Protein AF-A0A2G9LR23-F1 (afdb_monomer_lite)

pLDDT: mean 93.83, std 10.66, range [50.22, 98.88]

Secondary structure (DSSP, 8-state):
----S---S--TTEEEETTEEEEPPPPSSEE-TTS-EES-EEEEEEE---TTS--HHHHHHHHHHTT--EEEEEEEETTSHHHHHHHHHHT--EESEEEE-GGGGGSHHHHHHHHHHEEE-TTS-EEE---PSSEEETTT-PEE--EEEEEEE-TT-TTSPPTTHHHHHHHHTT--EEEEEEEETTSHHHHHHHHHTT--EESEEEE-GGGGG-HHHHHHHHHHEEE-TTS-EEE--GGGSTT-EEEETTT--EEEPP--

Sequence (260 aa):
IVLEGDLPSAVIGYHASGKAFVWDTPQPVYLLSNGSAVGRVKAILLTTVCDNCSDPMQTVLELQSMGITVASTDDIAADSAEGQALLSRYNVSSLPIIILSPDAWEYDFIAQNWQFAGTKESDGWLVQRRLLPPYVDVTTGATIGLVSATYINDTACADCYDVLVHRDILQRFGVFLVNETVLDATDSSAIALMLKYNVTAIPTVVVSAEAQKYEGLMGVWDQVGSVEADGSLVFRDPTAIQGAVYRNVINGVVISGVTS

Structure (mmCIF, N/CA/C/O backbone):
data_AF-A0A2G9LR23-F1
#
_entry.id   AF-A0A2G9LR23-F1
#
loop_
_atom_site.group_PDB
_atom_site.id
_atom_site.type_symbol
_atom_site.label_atom_id
_atom_site.label_alt_id
_atom_site.label_comp_id
_atom_site.label_asym_id
_atom_site.label_entity_id
_atom_site.label_seq_id
_atom_site.pdbx_PDB_ins_code
_atom_site.Cartn_x
_atom_site.Cartn_y
_atom_site.Cartn_z
_atom_site.occupancy
_atom_site.B_iso_or_equiv
_atom_site.auth_seq_id
_atom_site.auth_comp_id
_atom_site.auth_asym_id
_atom_site.auth_atom_id
_atom_site.pdbx_PDB_model_num
ATOM 1 N N . ILE A 1 1 ? -23.058 -24.517 31.659 1.00 55.84 1 ILE A N 1
ATOM 2 C CA . ILE A 1 1 ? -24.305 -25.212 32.068 1.00 55.84 1 ILE A CA 1
ATOM 3 C C . ILE A 1 1 ? -24.070 -26.690 31.814 1.00 55.84 1 ILE A C 1
ATOM 5 O O . ILE A 1 1 ? -23.702 -27.009 30.694 1.00 55.84 1 ILE A O 1
ATOM 9 N N . VAL A 1 2 ? -24.188 -27.552 32.825 1.00 50.22 2 VAL A N 1
ATOM 10 C CA . VAL A 1 2 ? -24.095 -29.009 32.632 1.00 50.22 2 VAL A CA 1
ATOM 11 C C . VAL A 1 2 ? -25.518 -29.518 32.451 1.00 50.22 2 VAL A C 1
ATOM 13 O O . VAL A 1 2 ? -26.341 -29.349 33.347 1.00 50.22 2 VAL A O 1
ATOM 16 N N . LEU A 1 3 ? -25.821 -30.058 31.275 1.00 54.25 3 LEU A N 1
ATOM 17 C CA . LEU A 1 3 ? -27.087 -30.737 31.012 1.00 54.25 3 LEU A CA 1
ATOM 18 C C . LEU A 1 3 ? -26.860 -32.242 31.194 1.00 54.25 3 LEU A C 1
ATOM 20 O O . LEU A 1 3 ? -25.942 -32.797 30.592 1.00 54.25 3 LEU A O 1
ATOM 24 N N . GLU A 1 4 ? -27.675 -32.884 32.031 1.00 52.16 4 GLU A N 1
ATOM 25 C CA . GLU A 1 4 ? -27.695 -34.342 32.194 1.00 52.16 4 GLU A CA 1
ATOM 26 C C . GLU A 1 4 ? -28.842 -34.929 31.353 1.00 52.16 4 GLU A C 1
ATOM 28 O O . GLU A 1 4 ? -30.001 -34.563 31.549 1.00 52.16 4 GLU A O 1
ATOM 33 N N . GLY A 1 5 ? -28.529 -35.819 30.402 1.00 65.88 5 GLY A N 1
ATOM 34 C CA . GLY A 1 5 ? -29.512 -36.520 29.563 1.00 65.88 5 GLY A CA 1
ATOM 35 C C . GLY A 1 5 ? -28.998 -36.875 28.160 1.00 65.88 5 GLY A C 1
ATOM 36 O O . GLY A 1 5 ? -28.032 -36.283 27.680 1.00 65.88 5 GLY A O 1
ATOM 37 N N . ASP A 1 6 ? -29.654 -37.837 27.502 1.00 56.53 6 ASP A N 1
ATOM 38 C CA . ASP A 1 6 ? -29.382 -38.209 26.107 1.00 56.53 6 ASP A CA 1
ATOM 39 C C . ASP A 1 6 ? -29.905 -37.112 25.165 1.00 56.53 6 ASP A C 1
ATOM 41 O O . ASP A 1 6 ? -31.103 -37.023 24.885 1.00 56.53 6 ASP A O 1
ATOM 45 N N . LEU A 1 7 ? -29.007 -36.244 24.693 1.00 55.62 7 LEU A N 1
ATOM 46 C CA . LEU A 1 7 ? -29.307 -35.233 23.680 1.00 55.62 7 LEU A CA 1
ATOM 47 C C . LEU A 1 7 ? -28.977 -35.759 22.271 1.00 55.62 7 LEU A C 1
ATOM 49 O O . LEU A 1 7 ? -28.043 -36.550 22.112 1.00 55.62 7 LEU A O 1
ATOM 53 N N . PRO A 1 8 ? -29.718 -35.328 21.229 1.00 57.19 8 PRO A N 1
ATOM 54 C CA . PRO A 1 8 ? -29.406 -35.672 19.845 1.00 57.19 8 PRO A CA 1
ATOM 55 C C . PRO A 1 8 ? -27.972 -35.255 19.491 1.00 57.19 8 PRO A C 1
ATOM 57 O O . PRO A 1 8 ? -27.478 -34.228 19.952 1.00 57.19 8 PRO A O 1
ATOM 60 N N . SER A 1 9 ? -27.313 -36.057 18.654 1.00 52.47 9 SER A N 1
ATOM 61 C CA . SER A 1 9 ? -25.859 -36.097 18.426 1.00 52.47 9 SER A CA 1
ATOM 62 C C . SER A 1 9 ? -25.209 -34.856 17.784 1.00 52.47 9 SER A C 1
ATOM 64 O O . SER A 1 9 ? -24.086 -34.953 17.300 1.00 52.47 9 SER A O 1
ATOM 66 N N . ALA A 1 10 ? -25.871 -33.700 17.766 1.00 51.47 10 ALA A N 1
ATOM 67 C CA . ALA A 1 10 ? -25.285 -32.431 17.344 1.00 51.47 10 ALA A CA 1
ATOM 68 C C . ALA A 1 10 ? -26.132 -31.256 17.857 1.00 51.47 10 ALA A C 1
ATOM 70 O O . ALA A 1 10 ? -27.058 -30.804 17.182 1.00 51.47 10 ALA A O 1
ATOM 71 N N . VAL A 1 11 ? -25.813 -30.740 19.045 1.00 57.06 11 VAL A N 1
ATOM 72 C CA . VAL A 1 11 ? -26.225 -29.383 19.426 1.00 57.06 11 VAL A CA 1
ATOM 73 C C . VAL A 1 11 ? -25.052 -28.474 19.083 1.00 57.06 11 VAL A C 1
ATOM 75 O O . VAL A 1 11 ? -23.969 -28.633 19.639 1.00 57.06 11 VAL A O 1
ATOM 78 N N . ILE A 1 12 ? -25.244 -27.566 18.123 1.00 58.62 12 ILE A N 1
ATOM 79 C CA . ILE A 1 12 ? -24.205 -26.616 17.707 1.00 58.62 12 ILE A CA 1
ATOM 80 C C . ILE A 1 12 ? -23.751 -25.819 18.935 1.00 58.62 12 ILE A C 1
ATOM 82 O O . ILE A 1 12 ? -24.579 -25.264 19.658 1.00 58.62 12 ILE A O 1
ATOM 86 N N . GLY A 1 13 ? -22.439 -25.792 19.162 1.00 68.50 13 GLY A N 1
ATOM 87 C CA . GLY A 1 13 ? -21.824 -25.137 20.310 1.00 68.50 13 GLY A CA 1
ATOM 88 C C . GLY A 1 13 ? -21.743 -26.003 21.564 1.00 68.50 13 GLY A C 1
ATOM 89 O O . GLY A 1 13 ? -21.480 -25.461 22.622 1.00 68.50 13 GLY A O 1
ATOM 90 N N . TYR A 1 14 ? -21.983 -27.311 21.508 1.00 71.50 14 TYR A N 1
ATOM 91 C CA . TYR A 1 14 ? -21.674 -28.200 22.627 1.00 71.50 14 TYR A CA 1
ATOM 92 C C . TYR A 1 14 ? -20.817 -29.368 22.153 1.00 71.50 14 TYR A C 1
ATOM 94 O O . TYR A 1 14 ? -21.147 -30.025 21.163 1.00 71.50 14 TYR A O 1
ATOM 102 N N . HIS A 1 15 ? -19.790 -29.706 22.929 1.00 79.31 15 HIS A N 1
ATOM 103 C CA . HIS A 1 15 ? -19.059 -30.959 22.774 1.00 79.31 15 HIS A CA 1
ATOM 104 C C . HIS A 1 15 ? -19.289 -31.875 23.978 1.00 79.31 15 HIS A C 1
ATOM 106 O O . HIS A 1 15 ? -19.477 -31.438 25.117 1.00 79.31 15 HIS A O 1
ATOM 112 N N . ALA A 1 16 ? -19.281 -33.184 23.730 1.00 80.69 16 ALA A N 1
ATOM 113 C CA . ALA A 1 16 ? -19.333 -34.174 24.796 1.00 80.69 16 ALA A CA 1
ATOM 114 C C . ALA A 1 16 ? -17.954 -34.299 25.466 1.00 80.69 16 ALA A C 1
ATOM 116 O O . ALA A 1 16 ? -16.943 -34.493 24.792 1.00 80.69 16 ALA A O 1
ATOM 117 N N . SER A 1 17 ? -17.919 -34.241 26.797 1.00 81.19 17 SER A N 1
ATOM 118 C CA . SER A 1 17 ? -16.740 -34.517 27.620 1.00 81.19 17 SER A CA 1
ATOM 119 C C . SER A 1 17 ? -17.122 -35.500 28.730 1.00 81.19 17 SER A C 1
ATOM 121 O O . SER A 1 17 ? -17.726 -35.152 29.748 1.00 81.19 17 SER A O 1
ATOM 123 N N . GLY A 1 18 ? -16.838 -36.785 28.500 1.00 85.56 18 GLY A N 1
ATOM 124 C CA . GLY A 1 18 ? -17.292 -37.871 29.369 1.00 85.56 18 GLY A CA 1
ATOM 125 C C . GLY A 1 18 ? -18.817 -38.031 29.343 1.00 85.56 18 GLY A C 1
ATOM 126 O O . GLY A 1 18 ? -19.391 -38.303 28.295 1.00 85.56 18 GLY A O 1
ATOM 127 N N . LYS A 1 19 ? -19.464 -37.889 30.509 1.00 84.00 19 LYS A N 1
ATOM 128 C CA . LYS A 1 19 ? -20.935 -37.916 30.659 1.00 84.00 19 LYS A CA 1
ATOM 129 C C . LYS A 1 19 ? -21.570 -36.520 30.683 1.00 84.00 19 LYS A C 1
ATOM 131 O O . LYS A 1 19 ? -22.761 -36.406 30.950 1.00 84.00 19 LYS A O 1
ATOM 136 N N . ALA A 1 20 ? -20.780 -35.470 30.472 1.00 77.38 20 ALA A N 1
ATOM 137 C CA . ALA A 1 20 ? -21.247 -34.093 30.479 1.00 77.38 20 ALA A CA 1
ATOM 138 C C . ALA A 1 20 ? -21.199 -33.505 29.067 1.00 77.38 20 ALA A C 1
ATOM 140 O O . ALA A 1 20 ? -20.268 -33.772 28.306 1.00 77.38 20 ALA A O 1
ATOM 141 N N . PHE A 1 21 ? -22.173 -32.656 28.746 1.00 69.81 21 PHE A N 1
ATOM 142 C CA . PHE A 1 21 ? -22.069 -31.737 27.618 1.00 69.81 21 PHE A CA 1
ATOM 143 C C . PHE A 1 21 ? -21.444 -30.438 28.108 1.00 69.81 21 PHE A C 1
ATOM 145 O O . PHE A 1 21 ? -21.959 -29.788 29.023 1.00 69.81 21 PHE A O 1
ATOM 152 N N . VAL A 1 22 ? -20.313 -30.083 27.513 1.00 77.38 22 VAL A N 1
ATOM 153 C CA . VAL A 1 22 ? -19.630 -28.820 27.762 1.00 77.38 22 VAL A CA 1
ATOM 154 C C . VAL A 1 22 ? -20.098 -27.851 26.692 1.00 77.38 22 VAL A C 1
ATOM 156 O O . VAL A 1 22 ? -20.071 -28.166 25.506 1.00 77.38 22 VAL A O 1
ATOM 159 N N . TRP A 1 23 ? -20.577 -26.691 27.134 1.00 72.25 23 TRP A N 1
ATOM 160 C CA . TRP A 1 23 ? -20.874 -25.591 26.229 1.00 72.25 23 TRP A CA 1
ATOM 161 C C . TRP A 1 23 ? -19.543 -25.092 25.664 1.00 72.25 23 TRP A C 1
ATOM 163 O O . TRP A 1 23 ? -18.692 -24.643 26.435 1.00 72.25 23 TRP A O 1
ATOM 173 N N . ASP A 1 24 ? -19.356 -25.219 24.353 1.00 75.00 24 ASP A N 1
ATOM 174 C CA . ASP A 1 24 ? -18.319 -24.485 23.638 1.00 75.00 24 ASP A CA 1
ATOM 175 C C . ASP A 1 24 ? -18.544 -22.995 23.875 1.00 75.00 24 ASP A C 1
ATOM 177 O O . ASP A 1 24 ? -19.680 -22.550 24.070 1.00 75.00 24 ASP A O 1
ATOM 181 N N . THR A 1 25 ? -17.461 -22.221 23.899 1.00 75.56 25 THR A N 1
ATOM 182 C CA . THR A 1 25 ? -17.532 -20.774 24.097 1.00 75.56 25 THR A CA 1
ATOM 183 C C . THR A 1 25 ? -18.604 -20.193 23.164 1.00 75.56 25 THR A C 1
ATOM 185 O O . THR A 1 25 ? -18.525 -20.419 21.950 1.00 75.56 25 THR A O 1
ATOM 188 N N . PRO A 1 26 ? -19.646 -19.522 23.699 1.00 79.88 26 PRO A N 1
ATOM 189 C CA . PRO A 1 26 ? -20.725 -19.011 22.870 1.00 79.88 26 PRO A CA 1
ATOM 190 C C . PRO A 1 26 ? -20.154 -18.094 21.797 1.00 79.88 26 PRO A C 1
ATOM 192 O O . PRO A 1 26 ? -19.392 -17.180 22.102 1.00 79.88 26 PRO A O 1
ATOM 195 N N . GLN A 1 27 ? -20.536 -18.335 20.543 1.00 85.31 27 GLN A N 1
ATOM 196 C CA . GLN A 1 27 ? -20.166 -17.440 19.456 1.00 85.31 27 GLN A CA 1
ATOM 197 C C . GLN A 1 27 ? -20.839 -16.079 19.700 1.00 85.31 27 GLN A C 1
ATOM 199 O O . GLN A 1 27 ? -22.045 -16.049 19.976 1.00 85.31 27 GLN A O 1
ATOM 204 N N . PRO A 1 28 ? -20.102 -14.958 19.642 1.00 91.81 28 PRO A N 1
ATOM 205 C CA . PRO A 1 28 ? -20.717 -13.648 19.773 1.00 91.81 28 PRO A CA 1
ATOM 206 C C . PRO A 1 28 ? -21.718 -13.401 18.629 1.00 91.81 28 PRO A C 1
ATOM 208 O O . PRO A 1 28 ? -21.520 -13.851 17.505 1.00 91.81 28 PRO A O 1
ATOM 211 N N . VAL A 1 29 ? -22.840 -12.715 18.850 1.00 93.44 29 VAL A N 1
ATOM 212 C CA . VAL A 1 29 ? -23.253 -11.962 20.049 1.00 93.44 29 VAL A CA 1
ATOM 213 C C . VAL A 1 29 ? -24.002 -12.829 21.071 1.00 93.44 29 VAL A C 1
ATOM 215 O O . VAL A 1 29 ? -24.935 -13.544 20.711 1.00 93.44 29 VAL A O 1
ATOM 218 N N . TYR A 1 30 ? -23.700 -12.676 22.367 1.00 91.88 30 TYR A N 1
ATOM 219 C CA . TYR A 1 30 ? -24.439 -13.330 23.463 1.00 91.88 30 TYR A CA 1
ATOM 220 C C . TYR A 1 30 ? -24.720 -12.388 24.645 1.00 91.88 30 TYR A C 1
ATOM 222 O O . TYR A 1 30 ? -24.165 -11.295 24.733 1.00 91.88 30 TYR A O 1
ATOM 230 N N . LEU A 1 31 ? -25.623 -12.793 25.548 1.00 91.50 31 LEU A N 1
ATOM 231 C CA . LEU A 1 31 ? -25.992 -12.035 26.750 1.00 91.50 31 LEU A CA 1
ATOM 232 C C . LEU A 1 31 ? -25.360 -12.647 28.005 1.00 91.50 31 LEU A C 1
ATOM 234 O O . LEU A 1 31 ? -25.403 -13.861 28.205 1.00 91.50 31 LEU A O 1
ATOM 238 N N . LEU A 1 32 ? -24.837 -11.795 28.882 1.00 88.00 32 LEU A N 1
ATOM 239 C CA . LEU A 1 32 ? -24.430 -12.160 30.238 1.00 88.00 32 LEU A CA 1
ATOM 240 C C . LEU A 1 32 ? -25.640 -12.178 31.186 1.00 88.00 32 LEU A C 1
ATOM 242 O O . LEU A 1 32 ? -26.703 -11.630 30.894 1.00 88.00 32 LEU A O 1
ATOM 246 N N . SER A 1 33 ? -25.476 -12.773 32.370 1.00 89.31 33 SER A N 1
ATOM 247 C CA . SER A 1 33 ? -26.550 -12.902 33.372 1.00 89.31 33 SER A CA 1
ATOM 248 C C . SER A 1 33 ? -27.070 -11.565 33.913 1.00 89.31 33 SER A C 1
ATOM 250 O O . SER A 1 33 ? -28.179 -11.501 34.433 1.00 89.31 33 SER A O 1
ATOM 252 N N . ASN A 1 34 ? -26.277 -10.500 33.805 1.00 92.56 34 ASN A N 1
ATOM 253 C CA . ASN A 1 34 ? -26.668 -9.129 34.148 1.00 92.56 34 ASN A CA 1
ATOM 254 C C . ASN A 1 34 ? -27.439 -8.422 33.009 1.00 92.56 34 ASN A C 1
ATOM 256 O O . ASN A 1 34 ? -27.779 -7.250 33.149 1.00 92.56 34 ASN A O 1
ATOM 260 N N . GLY A 1 35 ? -27.678 -9.105 31.884 1.00 92.38 35 GLY A N 1
ATOM 261 C CA . GLY A 1 35 ? -28.359 -8.574 30.705 1.00 92.38 35 GLY A CA 1
ATOM 262 C C . GLY A 1 35 ? -27.468 -7.804 29.727 1.00 92.38 35 GLY A C 1
ATOM 263 O O . GLY A 1 35 ? -27.975 -7.367 28.695 1.00 92.38 35 GLY A O 1
ATOM 264 N N . SER A 1 36 ? -26.166 -7.632 29.993 1.00 90.94 36 SER A N 1
ATOM 265 C CA . SER A 1 36 ? -25.268 -6.977 29.035 1.00 90.94 36 SER A CA 1
ATOM 266 C C . SER A 1 36 ? -24.969 -7.891 27.848 1.00 90.94 36 SER A C 1
ATOM 268 O O . SER A 1 36 ? -24.723 -9.084 28.029 1.00 90.94 36 SER A O 1
ATOM 270 N N . ALA A 1 37 ? -24.960 -7.327 26.642 1.00 93.94 37 ALA A N 1
ATOM 271 C CA . ALA A 1 37 ? -24.536 -8.030 25.436 1.00 93.94 37 ALA A CA 1
ATOM 272 C C . ALA A 1 37 ? -23.013 -7.978 25.275 1.00 93.94 37 ALA A C 1
ATOM 274 O O . ALA A 1 37 ? -22.403 -6.969 25.616 1.00 93.94 37 ALA A O 1
ATOM 275 N N . VAL A 1 38 ? -22.441 -9.052 24.738 1.00 95.00 38 VAL A N 1
ATOM 276 C CA . VAL A 1 38 ? -21.018 -9.204 24.418 1.00 95.00 38 VAL A CA 1
ATOM 277 C C . VAL A 1 38 ? -20.874 -9.483 22.926 1.00 95.00 38 VAL A C 1
ATOM 279 O O . VAL A 1 38 ? -21.689 -10.207 22.350 1.00 95.00 38 VAL A O 1
ATOM 282 N N . GLY A 1 39 ? -19.850 -8.901 22.305 1.00 95.88 39 GLY A N 1
ATOM 283 C CA . GLY A 1 39 ? -19.545 -9.053 20.881 1.00 95.88 39 GLY A CA 1
ATOM 284 C C . GLY A 1 39 ? -20.241 -8.041 19.981 1.00 95.88 39 GLY A C 1
ATOM 285 O O . GLY A 1 39 ? -20.296 -8.241 18.768 1.00 95.88 39 GLY A O 1
ATOM 286 N N . ARG A 1 40 ? -20.801 -6.967 20.546 1.00 97.44 40 ARG A N 1
ATOM 287 C CA . ARG A 1 40 ? -21.384 -5.863 19.777 1.00 97.44 40 ARG A CA 1
ATOM 288 C C . ARG A 1 40 ? -20.306 -4.821 19.542 1.00 97.44 40 ARG A C 1
ATOM 290 O O . ARG A 1 40 ? -20.137 -3.889 20.323 1.00 97.44 40 ARG A O 1
ATOM 297 N N . VAL A 1 41 ? -19.575 -4.990 18.449 1.00 98.44 41 VAL A N 1
ATOM 298 C CA . VAL A 1 41 ? -18.392 -4.185 18.158 1.00 98.44 41 VAL A CA 1
ATOM 299 C C . VAL A 1 41 ? -18.793 -2.754 17.814 1.00 98.44 41 VAL A C 1
ATOM 301 O O . VAL A 1 41 ? -19.610 -2.525 16.924 1.00 98.44 41 VAL A O 1
ATOM 304 N N . LYS A 1 42 ? -18.184 -1.781 18.487 1.00 98.69 42 LYS A N 1
ATOM 305 C CA . LYS A 1 42 ? -18.125 -0.396 18.022 1.00 98.69 42 LYS A CA 1
ATOM 306 C C . LYS A 1 42 ? -16.849 -0.212 17.203 1.00 98.69 42 LYS A C 1
ATOM 308 O O . LYS A 1 42 ? -15.765 -0.551 17.677 1.00 98.69 42 LYS A O 1
ATOM 313 N N . ALA A 1 43 ? -16.984 0.342 16.004 1.00 98.69 43 ALA A N 1
ATOM 314 C CA . ALA A 1 43 ? -15.867 0.760 15.166 1.00 98.69 43 ALA A CA 1
ATOM 315 C C . ALA A 1 43 ? -15.748 2.289 15.172 1.00 98.69 43 ALA A C 1
ATOM 317 O O . ALA A 1 43 ? -16.749 2.997 15.080 1.00 98.69 43 ALA A O 1
ATOM 318 N N . ILE A 1 44 ? -14.528 2.798 15.276 1.00 98.88 44 ILE A N 1
ATOM 319 C CA . ILE A 1 44 ? -14.202 4.203 15.037 1.00 98.88 44 ILE A CA 1
ATOM 320 C C . ILE A 1 44 ? -13.320 4.245 13.795 1.00 98.88 44 ILE A C 1
ATOM 322 O O . ILE A 1 44 ? -12.272 3.598 13.764 1.00 98.88 44 ILE A O 1
ATOM 326 N N . LEU A 1 45 ? -13.750 4.993 12.788 1.00 98.69 45 LEU A N 1
ATOM 327 C CA . LEU A 1 45 ? -12.982 5.290 11.587 1.00 98.69 45 LEU A CA 1
ATOM 328 C C . LEU A 1 45 ? -12.310 6.636 11.823 1.00 98.69 45 LEU A C 1
ATOM 330 O O . LEU A 1 45 ? -12.980 7.663 11.881 1.00 98.69 45 LEU A O 1
ATOM 334 N N . LEU A 1 46 ? -10.995 6.628 12.024 1.00 98.62 46 LEU A N 1
ATOM 335 C CA . LEU A 1 46 ? -10.228 7.860 12.168 1.00 98.62 46 LEU A CA 1
ATOM 336 C C . LEU A 1 46 ? -9.711 8.246 10.784 1.00 98.62 46 LEU A C 1
ATOM 338 O O . LEU A 1 46 ? -8.852 7.559 10.222 1.00 98.62 46 LEU A O 1
ATOM 342 N N . THR A 1 47 ? -10.276 9.309 10.220 1.00 98.12 47 THR A N 1
ATOM 343 C CA . THR A 1 47 ? -10.132 9.670 8.804 1.00 98.12 47 THR A CA 1
ATOM 344 C C . THR A 1 47 ? -9.420 11.007 8.626 1.00 98.12 47 THR A C 1
ATOM 346 O O . THR A 1 47 ? -9.311 11.819 9.540 1.00 98.12 47 THR A O 1
ATOM 349 N N . THR A 1 48 ? -8.887 11.246 7.434 1.00 97.56 48 THR A N 1
ATOM 350 C CA . THR A 1 48 ? -8.346 12.545 7.015 1.00 97.56 48 THR A CA 1
ATOM 351 C C . THR A 1 48 ? -8.645 12.737 5.535 1.00 97.56 48 THR A C 1
ATOM 353 O O . THR A 1 48 ? -8.942 11.767 4.836 1.00 97.56 48 THR A O 1
ATOM 356 N N . VAL A 1 49 ? -8.557 13.971 5.044 1.00 96.50 49 VAL A N 1
ATOM 357 C CA . VAL A 1 49 ? -8.711 14.251 3.614 1.00 96.50 49 VAL A CA 1
ATOM 358 C C . VAL A 1 49 ? -7.576 13.565 2.854 1.00 96.50 49 VAL A C 1
ATOM 360 O O . VAL A 1 49 ? -6.410 13.933 2.993 1.00 96.50 49 VAL A O 1
ATOM 363 N N . CYS A 1 50 ? -7.920 12.547 2.068 1.00 96.31 50 CYS A N 1
ATOM 364 C CA . CYS A 1 50 ? -6.986 11.825 1.218 1.00 96.31 50 CYS A CA 1
ATOM 365 C C . CYS A 1 50 ? -7.729 11.171 0.050 1.00 96.31 50 CYS A C 1
ATOM 367 O O . CYS A 1 50 ? -8.366 10.135 0.218 1.00 96.31 50 CYS A O 1
ATOM 369 N N . ASP A 1 51 ? -7.596 11.749 -1.143 1.00 96.31 51 ASP A N 1
ATOM 370 C CA . ASP A 1 51 ? -8.347 11.313 -2.331 1.00 96.31 51 ASP A CA 1
ATOM 371 C C . ASP A 1 51 ? -7.978 9.902 -2.815 1.00 96.31 51 ASP A C 1
ATOM 373 O O . ASP A 1 51 ? -8.759 9.264 -3.515 1.00 96.31 51 ASP A O 1
ATOM 377 N N . ASN A 1 52 ? -6.786 9.417 -2.456 1.00 96.25 52 ASN A N 1
ATOM 378 C CA . ASN A 1 52 ? -6.270 8.128 -2.917 1.00 96.25 52 ASN A CA 1
ATOM 379 C C . ASN A 1 52 ? -6.263 7.047 -1.829 1.00 96.25 52 ASN A C 1
ATOM 381 O O . ASN A 1 52 ? -6.021 5.889 -2.150 1.00 96.25 52 ASN A O 1
ATOM 385 N N . CYS A 1 53 ? -6.478 7.404 -0.558 1.00 96.44 53 CYS A N 1
ATOM 386 C CA . CYS A 1 53 ? -6.379 6.456 0.551 1.00 96.44 53 CYS A CA 1
ATOM 387 C C . CYS A 1 53 ? -7.534 5.453 0.546 1.00 96.44 53 CYS A C 1
ATOM 389 O O . CYS A 1 53 ? -8.643 5.759 0.109 1.00 96.44 53 CYS A O 1
ATOM 391 N N . SER A 1 54 ? -7.276 4.262 1.088 1.00 92.62 54 SER A N 1
ATOM 392 C CA . SER A 1 54 ? -8.317 3.245 1.260 1.00 92.62 54 SER A CA 1
ATOM 393 C C . SER A 1 54 ? -9.425 3.745 2.188 1.00 92.62 54 SER A C 1
ATOM 395 O O . SER A 1 54 ? -9.140 4.294 3.250 1.00 92.62 54 SER A O 1
ATOM 397 N N . ASP A 1 55 ? -10.684 3.517 1.817 1.00 95.62 55 ASP A N 1
ATOM 398 C CA . ASP A 1 55 ? -11.833 3.830 2.668 1.00 95.62 55 ASP A CA 1
ATOM 399 C C . ASP A 1 55 ? -11.930 2.804 3.818 1.00 95.62 55 ASP A C 1
ATOM 401 O O . ASP A 1 55 ? -12.197 1.624 3.561 1.00 95.62 55 ASP A O 1
ATOM 405 N N . PRO A 1 56 ? -11.743 3.211 5.090 1.00 96.38 56 PRO A N 1
ATOM 406 C CA . PRO A 1 56 ? -11.785 2.288 6.222 1.00 96.38 56 PRO A CA 1
ATOM 407 C C . PRO A 1 56 ? -13.175 1.663 6.431 1.00 96.38 56 PRO A C 1
ATOM 409 O O . PRO A 1 56 ? -13.293 0.638 7.106 1.00 96.38 56 PRO A O 1
ATOM 412 N N . MET A 1 57 ? -14.237 2.213 5.833 1.00 97.38 57 MET A N 1
ATOM 413 C CA . MET A 1 57 ? -15.551 1.571 5.843 1.00 97.38 57 MET A CA 1
ATOM 414 C C . MET A 1 57 ? -15.535 0.219 5.116 1.00 97.38 57 MET A C 1
ATOM 416 O O . MET A 1 57 ? -16.259 -0.688 5.524 1.00 97.38 57 MET A O 1
ATOM 420 N N . GLN A 1 58 ? -14.692 0.031 4.094 1.00 96.19 58 GLN A N 1
ATOM 421 C CA . GLN A 1 58 ? -14.609 -1.251 3.380 1.00 96.19 58 GLN A CA 1
ATOM 422 C C . GLN A 1 58 ? -14.191 -2.386 4.316 1.00 96.19 58 GLN A C 1
ATOM 424 O O . GLN A 1 58 ? -14.843 -3.426 4.348 1.00 96.19 58 GLN A O 1
ATOM 429 N N . THR A 1 59 ? -13.208 -2.151 5.184 1.00 95.69 59 THR A N 1
ATOM 430 C CA . THR A 1 59 ? -12.809 -3.128 6.204 1.00 95.69 59 THR A CA 1
ATOM 431 C C . THR A 1 59 ? -13.947 -3.421 7.187 1.00 95.69 59 THR A C 1
ATOM 433 O O . THR A 1 59 ? -14.109 -4.557 7.620 1.00 95.69 59 THR A O 1
ATOM 436 N N . VAL A 1 60 ? -14.773 -2.431 7.556 1.00 97.62 60 VAL A N 1
ATOM 437 C CA . VAL A 1 60 ? -15.953 -2.680 8.409 1.00 97.62 60 VAL A CA 1
ATOM 438 C C . VAL A 1 60 ? -16.940 -3.617 7.713 1.00 97.62 60 VAL A C 1
ATOM 440 O O . VAL A 1 60 ? -17.429 -4.558 8.341 1.00 97.62 60 VAL A O 1
ATOM 443 N N . LEU A 1 61 ? -17.207 -3.393 6.426 1.00 97.94 61 LEU A N 1
ATOM 444 C CA . LEU A 1 61 ? -18.081 -4.253 5.625 1.00 97.94 61 LEU A CA 1
ATOM 445 C C . LEU A 1 61 ? -17.504 -5.669 5.482 1.00 97.94 61 LEU A C 1
ATOM 447 O O . LEU A 1 61 ? -18.242 -6.649 5.596 1.00 97.94 61 LEU A O 1
ATOM 451 N N . GLU A 1 62 ? -16.190 -5.795 5.302 1.00 95.94 62 GLU A N 1
ATOM 452 C CA . GLU A 1 62 ? -15.494 -7.084 5.283 1.00 95.94 62 GLU A CA 1
ATOM 453 C C . GLU A 1 62 ? -15.651 -7.819 6.618 1.00 95.94 62 GLU A C 1
ATOM 455 O O . GLU A 1 62 ? -16.088 -8.969 6.626 1.00 95.94 62 GLU A O 1
ATOM 460 N N . LEU A 1 63 ? -15.407 -7.156 7.754 1.00 96.38 63 LEU A N 1
ATOM 461 C CA . LEU A 1 63 ? -15.607 -7.748 9.083 1.00 96.38 63 LEU A CA 1
ATOM 462 C C . LEU A 1 63 ? -17.055 -8.234 9.263 1.00 96.38 63 LEU A C 1
ATOM 464 O O . LEU A 1 63 ? -17.283 -9.352 9.730 1.00 96.38 63 LEU A O 1
ATOM 468 N N . GLN A 1 64 ? -18.040 -7.441 8.837 1.00 96.94 64 GLN A N 1
ATOM 469 C CA . GLN A 1 64 ? -19.449 -7.847 8.862 1.00 96.94 64 GLN A CA 1
ATOM 470 C C . GLN A 1 64 ? -19.715 -9.076 7.985 1.00 96.94 64 GLN A C 1
ATOM 472 O O . GLN A 1 64 ? -20.427 -9.989 8.409 1.00 96.94 64 GLN A O 1
ATOM 477 N N . SER A 1 65 ? -19.111 -9.149 6.796 1.00 96.50 65 SER A N 1
ATOM 478 C CA . SER A 1 65 ? -19.223 -10.315 5.907 1.00 96.50 65 SER A CA 1
ATOM 479 C C . SER A 1 65 ? -18.625 -11.592 6.514 1.00 96.50 65 SER A C 1
ATOM 481 O O . SER A 1 65 ? -19.075 -12.693 6.204 1.00 96.50 65 SER A O 1
ATOM 483 N N . MET A 1 66 ? -17.673 -11.445 7.441 1.00 94.88 66 MET A N 1
ATOM 484 C CA . MET A 1 66 ? -17.073 -12.534 8.220 1.00 94.88 66 MET A CA 1
ATOM 485 C C . MET A 1 66 ? -17.894 -12.926 9.461 1.00 94.88 66 MET A C 1
ATOM 487 O O . MET A 1 66 ? -17.451 -13.751 10.257 1.00 94.88 66 MET A O 1
ATOM 491 N N . GLY A 1 67 ? -19.088 -12.352 9.641 1.00 95.31 67 GLY A N 1
ATOM 492 C CA . GLY A 1 67 ? -19.988 -12.656 10.756 1.00 95.31 67 GLY A CA 1
ATOM 493 C C . GLY A 1 67 ? -19.758 -11.812 12.011 1.00 95.31 67 GLY A C 1
ATOM 494 O O . GLY A 1 67 ? -20.374 -12.081 13.042 1.00 95.31 67 GLY A O 1
ATOM 495 N N . ILE A 1 68 ? -18.910 -10.780 11.950 1.00 97.12 68 ILE A N 1
ATOM 496 C CA . ILE A 1 68 ? -18.687 -9.878 13.084 1.00 97.12 68 ILE A CA 1
ATOM 497 C C . ILE A 1 68 ? -19.833 -8.872 13.174 1.00 97.12 68 ILE A C 1
ATOM 499 O O . ILE A 1 68 ? -20.110 -8.113 12.246 1.00 97.12 68 ILE A O 1
ATOM 503 N N . THR A 1 69 ? -20.495 -8.819 14.328 1.00 97.81 69 THR A N 1
ATOM 504 C CA . THR A 1 69 ? -21.575 -7.858 14.565 1.00 97.81 69 THR A CA 1
ATOM 505 C C . THR A 1 69 ? -21.007 -6.495 14.948 1.00 97.81 69 THR A C 1
ATOM 507 O O . THR A 1 69 ? -20.683 -6.248 16.111 1.00 97.81 69 THR A O 1
ATOM 510 N N . VAL A 1 70 ? -20.937 -5.584 13.975 1.00 98.12 70 VAL A N 1
ATOM 511 C CA . VAL A 1 70 ? -20.616 -4.167 14.207 1.00 98.12 70 VAL A CA 1
ATOM 512 C C . VAL A 1 70 ? -21.904 -3.404 14.509 1.00 98.12 70 VAL A C 1
ATOM 514 O O . VAL A 1 70 ? -22.744 -3.213 13.634 1.00 98.12 70 VAL A O 1
ATOM 517 N N . ALA A 1 71 ? -22.083 -3.008 15.768 1.00 98.25 71 ALA A N 1
ATOM 518 C CA . ALA A 1 71 ? -23.296 -2.368 16.272 1.00 98.25 71 ALA A CA 1
ATOM 519 C C . ALA A 1 71 ? -23.352 -0.859 15.994 1.00 98.25 71 ALA A C 1
ATOM 521 O O . ALA A 1 71 ? -24.443 -0.298 15.896 1.00 98.25 71 ALA A O 1
ATOM 522 N N . SER A 1 72 ? -22.197 -0.201 15.890 1.00 98.25 72 SER A N 1
ATOM 523 C CA . SER A 1 72 ? -22.100 1.226 15.579 1.00 98.25 72 SER A CA 1
ATOM 524 C C . SER A 1 72 ? -20.764 1.558 14.931 1.00 98.25 72 SER A C 1
ATOM 526 O O . SER A 1 72 ? -19.741 0.966 15.291 1.00 98.25 72 SER A O 1
ATOM 528 N N . THR A 1 73 ? -20.775 2.569 14.070 1.00 98.62 73 THR A N 1
ATOM 529 C CA . THR A 1 73 ? -19.582 3.123 13.435 1.00 98.62 73 THR A CA 1
ATOM 530 C C . THR A 1 73 ? -19.589 4.634 13.597 1.00 98.62 73 THR A C 1
ATOM 532 O O . THR A 1 73 ? -20.570 5.273 13.220 1.00 98.62 73 THR A O 1
ATOM 535 N N . ASP A 1 74 ? -18.505 5.184 14.135 1.00 98.62 74 ASP A N 1
ATOM 536 C CA . ASP A 1 74 ? -18.285 6.629 14.212 1.00 98.62 74 ASP A CA 1
ATOM 537 C C . ASP A 1 74 ? -17.189 7.012 13.214 1.00 98.62 74 ASP A C 1
ATOM 539 O O . ASP A 1 74 ? -16.116 6.411 13.230 1.00 98.62 74 ASP A O 1
ATOM 543 N N . ASP A 1 75 ? -17.448 8.000 12.360 1.00 98.38 75 ASP A N 1
ATOM 544 C CA . ASP A 1 75 ? -16.439 8.604 11.484 1.00 98.38 75 ASP A CA 1
ATOM 545 C C . ASP A 1 75 ? -15.942 9.897 12.130 1.00 98.38 75 ASP A C 1
ATOM 547 O O . ASP A 1 75 ? -16.713 10.837 12.350 1.00 98.38 75 ASP A O 1
ATOM 551 N N . ILE A 1 76 ? -14.667 9.907 12.510 1.00 98.62 76 ILE A N 1
ATOM 552 C CA . ILE A 1 76 ? -14.040 10.994 13.252 1.00 98.62 76 ILE A CA 1
ATOM 553 C C . ILE A 1 76 ? -12.910 11.554 12.403 1.00 98.62 76 ILE A C 1
ATOM 555 O O . ILE A 1 76 ? -11.902 10.892 12.158 1.00 98.62 76 ILE A O 1
ATOM 559 N N . ALA A 1 77 ? -13.049 12.821 12.020 1.00 98.50 77 ALA A N 1
ATOM 560 C CA . ALA A 1 77 ? -11.993 13.539 11.328 1.00 98.50 77 ALA A CA 1
ATOM 561 C C . ALA A 1 77 ? -10.786 13.738 12.258 1.00 98.50 77 ALA A C 1
ATOM 563 O O . ALA A 1 77 ? -10.926 14.178 13.406 1.00 98.50 77 ALA A O 1
ATOM 564 N N . ALA A 1 78 ? -9.590 13.435 11.766 1.00 98.31 78 ALA A N 1
ATOM 565 C CA . ALA A 1 78 ? -8.351 13.497 12.529 1.00 98.31 78 ALA A CA 1
ATOM 566 C C . ALA A 1 78 ? -7.991 14.917 12.985 1.00 98.31 78 ALA A C 1
ATOM 568 O O . ALA A 1 78 ? -7.334 15.073 14.009 1.00 98.31 78 ALA A O 1
ATOM 569 N N . ASP A 1 79 ? -8.428 15.951 12.267 1.00 97.75 79 ASP A N 1
ATOM 570 C CA . ASP A 1 79 ? -8.231 17.363 12.615 1.00 97.75 79 ASP A CA 1
ATOM 571 C C . ASP A 1 79 ? -9.253 17.895 13.640 1.00 97.75 79 ASP A C 1
ATOM 573 O O . ASP A 1 79 ? -9.084 18.994 14.175 1.00 97.75 79 ASP A O 1
ATOM 577 N N . SER A 1 80 ? -10.280 17.111 13.978 1.00 98.50 80 SER A N 1
ATOM 578 C CA . SER A 1 80 ? -11.214 17.439 15.055 1.00 98.50 80 SER A CA 1
ATOM 579 C C . SER A 1 80 ? -10.562 17.300 16.437 1.00 98.50 80 SER A C 1
ATOM 581 O O . SER A 1 80 ? -9.600 16.554 16.629 1.00 98.50 80 SER A O 1
ATOM 583 N N . ALA A 1 81 ? -11.118 17.980 17.446 1.00 98.62 81 ALA A N 1
ATOM 584 C CA . ALA A 1 81 ? -10.627 17.877 18.824 1.00 98.62 81 ALA A CA 1
ATOM 585 C C . ALA A 1 81 ? -10.661 16.430 19.359 1.00 98.62 81 ALA A C 1
ATOM 587 O O . ALA A 1 81 ? -9.758 16.014 20.084 1.00 98.62 81 ALA A O 1
ATOM 588 N N . GLU A 1 82 ? -11.683 15.659 18.980 1.00 98.56 82 GLU A N 1
ATOM 589 C CA . GLU A 1 82 ? -11.800 14.243 19.334 1.00 98.56 82 GLU A CA 1
ATOM 590 C C . GLU A 1 82 ? -10.771 13.385 18.584 1.00 98.56 82 GLU A C 1
ATOM 592 O O . GLU A 1 82 ? -10.086 12.568 19.201 1.00 98.56 82 GLU A O 1
ATOM 597 N N . GLY A 1 83 ? -10.584 13.625 17.284 1.00 98.62 83 GLY A N 1
ATOM 598 C CA . GLY A 1 83 ? -9.576 12.942 16.473 1.00 98.62 83 GLY A CA 1
ATOM 599 C C . GLY A 1 83 ? -8.156 13.149 17.001 1.00 98.62 83 GLY A C 1
ATOM 600 O O . GLY A 1 83 ? -7.419 12.183 17.191 1.00 98.62 83 GLY A O 1
ATOM 601 N N . GLN A 1 84 ? -7.794 14.383 17.355 1.00 98.56 84 GLN A N 1
ATOM 602 C CA . GLN A 1 84 ? -6.494 14.707 17.958 1.00 98.56 84 GLN A CA 1
ATOM 603 C C . GLN A 1 84 ? -6.279 14.014 19.311 1.00 98.56 84 GLN A C 1
ATOM 605 O O . GLN A 1 84 ? -5.168 13.564 19.620 1.00 98.56 84 GLN A O 1
ATOM 610 N N . ALA A 1 85 ? -7.342 13.876 20.109 1.00 98.62 85 ALA A N 1
ATOM 611 C CA . ALA A 1 85 ? -7.287 13.127 21.359 1.00 98.62 85 ALA A CA 1
ATOM 612 C C . ALA A 1 85 ? -7.029 11.630 21.111 1.00 98.62 85 ALA A C 1
ATOM 614 O O . ALA A 1 85 ? -6.228 11.031 21.829 1.00 98.62 85 ALA A O 1
ATOM 615 N N . LEU A 1 86 ? -7.644 11.034 20.083 1.00 98.62 86 LEU A N 1
ATOM 616 C CA . LEU A 1 86 ? -7.417 9.636 19.691 1.00 98.62 86 LEU A CA 1
ATOM 617 C C . LEU A 1 86 ? -6.007 9.409 19.132 1.00 98.62 86 LEU A C 1
ATOM 619 O O . LEU A 1 86 ? -5.343 8.461 19.556 1.00 98.62 86 LEU A O 1
ATOM 623 N N . LEU A 1 87 ? -5.525 10.296 18.252 1.00 98.50 87 LEU A N 1
ATOM 624 C CA . LEU A 1 87 ? -4.155 10.255 17.724 1.00 98.50 87 LEU A CA 1
ATOM 625 C C . LEU A 1 87 ? -3.130 10.246 18.862 1.00 98.50 87 LEU A C 1
ATOM 627 O O . LEU A 1 87 ? -2.229 9.408 18.881 1.00 98.50 87 LEU A O 1
ATOM 631 N N . SER A 1 88 ? -3.313 11.142 19.836 1.00 98.38 88 SER A N 1
ATOM 632 C CA . SER A 1 88 ? -2.434 11.268 21.001 1.00 98.38 88 SER A CA 1
ATOM 633 C C . SER A 1 88 ? -2.538 10.063 21.936 1.00 98.38 88 SER A C 1
ATOM 635 O O . SER A 1 88 ? -1.520 9.517 22.353 1.00 98.38 88 SER A O 1
ATOM 637 N N . ARG A 1 89 ? -3.763 9.621 22.257 1.00 98.50 89 ARG A N 1
ATOM 638 C CA . ARG A 1 89 ? -4.017 8.493 23.169 1.00 98.50 89 ARG A CA 1
ATOM 639 C C . ARG A 1 89 ? -3.394 7.200 22.664 1.00 98.50 89 ARG A C 1
ATOM 641 O O . ARG A 1 89 ? -2.820 6.460 23.455 1.00 98.50 89 ARG A O 1
ATOM 648 N N . TYR A 1 90 ? -3.531 6.934 21.370 1.00 98.62 90 TYR A N 1
ATOM 649 C CA . TYR A 1 90 ? -3.104 5.678 20.766 1.00 98.62 90 TYR A CA 1
ATOM 650 C C . TYR A 1 90 ? -1.787 5.794 19.998 1.00 98.62 90 TYR A C 1
ATOM 652 O O . TYR A 1 90 ? -1.365 4.808 19.404 1.00 98.62 90 TYR A O 1
ATOM 660 N N . ASN A 1 91 ? -1.114 6.948 20.012 1.00 98.19 91 ASN A N 1
ATOM 661 C CA . ASN A 1 91 ? 0.124 7.189 19.263 1.00 98.19 91 ASN A CA 1
ATOM 662 C C . ASN A 1 91 ? -0.000 6.757 17.787 1.00 98.19 91 ASN A C 1
ATOM 664 O O . ASN A 1 91 ? 0.730 5.892 17.298 1.00 98.19 91 ASN A O 1
ATOM 668 N N . VAL A 1 92 ? -1.019 7.275 17.106 1.00 98.38 92 VAL A N 1
ATOM 669 C CA . VAL A 1 92 ? -1.320 6.937 15.709 1.00 98.38 92 VAL A CA 1
ATOM 670 C C . VAL A 1 92 ? -0.476 7.816 14.793 1.00 98.38 92 VAL A C 1
ATOM 672 O O . VAL A 1 92 ? -0.571 9.039 14.836 1.00 98.38 92 VAL A O 1
ATOM 675 N N . SER A 1 93 ? 0.338 7.185 13.951 1.00 98.12 93 SER A N 1
ATOM 676 C CA . SER A 1 93 ? 1.249 7.860 13.018 1.00 98.12 93 SER A CA 1
ATOM 677 C C . SER A 1 93 ? 0.764 7.854 11.569 1.00 98.12 93 SER A C 1
ATOM 679 O O . SER A 1 93 ? 1.412 8.445 10.707 1.00 98.12 93 SER A O 1
ATOM 681 N N . SER A 1 94 ? -0.334 7.160 11.270 1.00 98.31 94 SER A N 1
ATOM 682 C CA . SER A 1 94 ? -0.795 6.931 9.899 1.00 98.31 94 SER A CA 1
ATOM 683 C C . SER A 1 94 ? -2.319 6.908 9.826 1.00 98.31 94 SER A C 1
ATOM 685 O O . SER A 1 94 ? -2.963 6.499 10.789 1.00 98.31 94 SER A O 1
ATOM 687 N N . LEU A 1 95 ? -2.887 7.361 8.706 1.00 98.50 95 LEU A N 1
ATOM 688 C CA . LEU A 1 95 ? -4.332 7.466 8.476 1.00 98.50 95 LEU A CA 1
ATOM 689 C C . LEU A 1 95 ? -4.711 7.070 7.041 1.00 98.50 95 LEU A C 1
ATOM 691 O O . LEU A 1 95 ? -3.905 7.271 6.137 1.00 98.50 95 LEU A O 1
ATOM 695 N N . PRO A 1 96 ? -5.945 6.608 6.791 1.00 98.44 96 PRO A N 1
ATOM 696 C CA . PRO A 1 96 ? -6.993 6.345 7.777 1.00 98.44 96 PRO A CA 1
ATOM 697 C C . PRO A 1 96 ? -6.742 5.046 8.552 1.00 98.44 96 PRO A C 1
ATOM 699 O O . PRO A 1 96 ? -6.040 4.161 8.072 1.00 98.44 96 PRO A O 1
ATOM 702 N N . ILE A 1 97 ? -7.312 4.927 9.754 1.00 98.44 97 ILE A N 1
A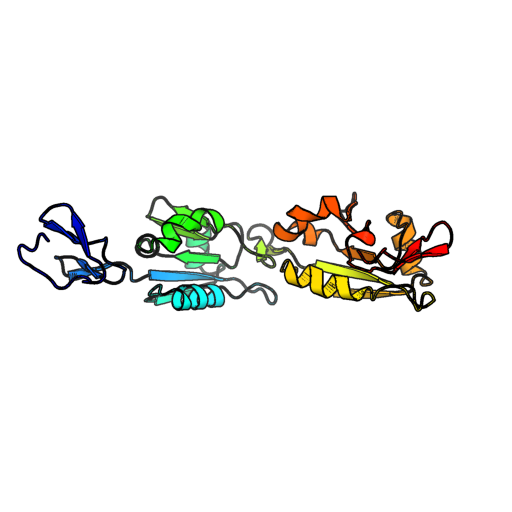TOM 703 C CA . ILE A 1 97 ? -7.254 3.694 10.559 1.00 98.44 97 ILE A CA 1
ATOM 704 C C . ILE A 1 97 ? -8.620 3.341 11.136 1.00 98.44 97 ILE A C 1
ATOM 706 O O . ILE A 1 97 ? -9.505 4.191 11.263 1.00 98.44 97 ILE A O 1
ATOM 710 N N . ILE A 1 98 ? -8.745 2.091 11.574 1.00 98.62 98 ILE A N 1
ATOM 711 C CA . ILE A 1 98 ? -9.886 1.612 12.351 1.00 98.62 98 ILE A CA 1
ATOM 712 C C . ILE A 1 98 ? -9.454 1.314 13.780 1.00 98.62 98 ILE A C 1
ATOM 714 O O . ILE A 1 98 ? -8.408 0.706 14.029 1.00 98.62 98 ILE A O 1
ATOM 718 N N . ILE A 1 99 ? -10.300 1.721 14.720 1.00 98.75 99 ILE A N 1
ATOM 719 C CA . ILE A 1 99 ? -10.178 1.400 16.138 1.00 98.75 99 ILE A CA 1
ATOM 720 C C . ILE A 1 99 ? -11.437 0.627 16.542 1.00 98.75 99 ILE A C 1
ATOM 722 O O . ILE A 1 99 ? -12.550 1.143 16.436 1.00 98.75 99 ILE A O 1
ATOM 726 N N . LEU A 1 100 ? -11.278 -0.623 16.9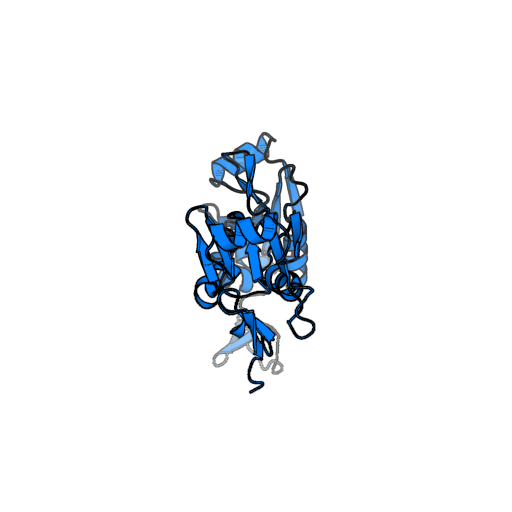75 1.00 98.75 100 LEU A N 1
ATOM 727 C CA . LEU A 1 100 ? -12.387 -1.486 17.384 1.00 98.75 100 LEU A CA 1
ATOM 728 C C . LEU A 1 100 ? -12.479 -1.560 18.907 1.00 98.75 100 LEU A C 1
ATOM 730 O O . LEU A 1 100 ? -11.469 -1.666 19.607 1.00 98.75 100 LEU A O 1
ATOM 734 N N . SER A 1 101 ? -13.702 -1.541 19.425 1.00 98.69 101 SER A N 1
ATOM 735 C CA . SER A 1 101 ? -13.972 -1.717 20.852 1.00 98.69 101 SER A CA 1
ATOM 736 C C . SER A 1 101 ? -13.498 -3.083 21.371 1.00 98.69 101 SER A C 1
ATOM 738 O O . SER A 1 101 ? -13.462 -4.033 20.584 1.00 98.69 101 SER A O 1
ATOM 740 N N . PRO A 1 102 ? -13.272 -3.238 22.691 1.00 98.50 102 PRO A N 1
ATOM 741 C CA . PRO A 1 102 ? -12.854 -4.506 23.296 1.00 98.50 102 PRO A CA 1
ATOM 742 C C . PRO A 1 102 ? -13.704 -5.731 22.919 1.00 98.50 102 PRO A C 1
ATOM 744 O O . PRO A 1 102 ? -13.151 -6.816 22.774 1.00 98.50 102 PRO A O 1
ATOM 747 N N . ASP A 1 103 ? -15.009 -5.555 22.677 1.00 98.12 103 ASP A N 1
ATOM 748 C CA . ASP A 1 103 ? -15.935 -6.604 22.214 1.00 98.12 103 ASP A CA 1
ATOM 749 C C . ASP A 1 103 ? -15.479 -7.329 20.938 1.00 98.12 103 ASP A C 1
ATOM 751 O O . ASP A 1 103 ? -15.869 -8.470 20.700 1.00 98.12 103 ASP A O 1
ATOM 755 N N . ALA A 1 104 ? -14.651 -6.692 20.104 1.00 98.19 104 ALA A N 1
ATOM 756 C CA . ALA A 1 104 ? -14.090 -7.322 18.912 1.00 98.19 104 ALA A CA 1
ATOM 757 C C . ALA A 1 104 ? -13.168 -8.499 19.262 1.00 98.19 104 ALA A C 1
ATOM 759 O O . ALA A 1 104 ? -13.045 -9.443 18.488 1.00 98.19 104 ALA A O 1
ATOM 760 N N . TRP A 1 105 ? -12.551 -8.476 20.445 1.00 97.75 105 TRP A N 1
ATOM 761 C CA . TRP A 1 105 ? -11.652 -9.531 20.907 1.00 97.75 105 TRP A CA 1
ATOM 762 C C . TRP A 1 105 ? -12.369 -10.846 21.243 1.00 97.75 105 TRP A C 1
ATOM 764 O O . TRP A 1 105 ? -11.719 -11.877 21.371 1.00 97.75 105 TRP A O 1
ATOM 774 N N . GLU A 1 106 ? -13.696 -10.822 21.367 1.00 96.69 106 GLU A N 1
ATOM 775 C CA . GLU A 1 106 ? -14.519 -12.009 21.636 1.00 96.69 106 GLU A CA 1
ATOM 776 C C . GLU A 1 106 ? -14.720 -12.870 20.377 1.00 96.69 106 GLU A C 1
ATOM 778 O O . GLU A 1 106 ? -15.188 -14.003 20.459 1.00 96.69 106 GLU A O 1
ATOM 783 N N . TYR A 1 107 ? -14.355 -12.350 19.201 1.00 96.50 107 TYR A N 1
ATOM 784 C CA . TYR A 1 107 ? -14.340 -13.107 17.954 1.00 96.50 107 TYR A CA 1
ATOM 785 C C . TYR A 1 107 ? -12.983 -13.797 17.788 1.00 96.50 107 TYR A C 1
ATOM 787 O O . TYR A 1 107 ? -11.966 -13.130 17.584 1.00 96.50 107 TYR A O 1
ATOM 795 N N . ASP A 1 108 ? -12.974 -15.134 17.798 1.00 94.88 108 ASP A N 1
ATOM 796 C CA . ASP A 1 108 ? -11.752 -15.951 17.707 1.00 94.88 108 ASP A CA 1
ATOM 797 C C . ASP A 1 108 ? -10.862 -15.564 16.520 1.00 94.88 108 ASP A C 1
ATOM 799 O O . ASP A 1 108 ? -9.642 -15.459 16.658 1.00 94.88 108 ASP A O 1
ATOM 803 N N . PHE A 1 109 ? -11.470 -15.293 15.358 1.00 94.19 109 PHE A N 1
ATOM 804 C CA . PHE A 1 109 ? -10.738 -14.849 14.174 1.00 94.19 109 PHE A CA 1
ATOM 805 C C . PHE A 1 109 ? -9.960 -13.550 14.432 1.00 94.19 109 PHE A C 1
ATOM 807 O O . PHE A 1 109 ? -8.786 -13.467 14.069 1.00 94.19 109 PHE A O 1
ATOM 814 N N . ILE A 1 110 ? -10.574 -12.559 15.089 1.00 97.12 110 ILE A N 1
ATOM 815 C CA . ILE A 1 110 ? -9.895 -11.308 15.446 1.00 97.12 110 ILE A CA 1
ATOM 816 C C . ILE A 1 110 ? -8.794 -11.603 16.462 1.00 97.12 110 ILE A C 1
ATOM 818 O O . ILE A 1 110 ? -7.647 -11.237 16.226 1.00 97.12 110 ILE A O 1
ATOM 822 N N . ALA A 1 111 ? -9.095 -12.309 17.554 1.00 97.12 111 ALA A N 1
ATOM 823 C CA . ALA A 1 111 ? -8.121 -12.577 18.614 1.00 97.12 111 ALA A CA 1
ATOM 824 C C . ALA A 1 111 ? -6.854 -13.295 18.106 1.00 97.12 111 ALA A C 1
ATOM 826 O O . ALA A 1 111 ? -5.749 -12.997 18.559 1.00 97.12 111 ALA A O 1
ATOM 827 N N . GLN A 1 112 ? -7.000 -14.211 17.144 1.00 96.50 112 GLN A N 1
ATOM 828 C CA . GLN A 1 112 ? -5.885 -14.973 16.571 1.00 96.50 112 GLN A CA 1
ATOM 829 C C . GLN A 1 112 ? -5.083 -14.188 15.525 1.00 96.50 112 GLN A C 1
ATOM 831 O O . GLN A 1 112 ? -3.872 -14.384 15.407 1.00 96.50 112 GLN A O 1
ATOM 836 N N . ASN A 1 113 ? -5.734 -13.301 14.765 1.00 96.81 113 ASN A N 1
ATOM 837 C CA . ASN A 1 113 ? -5.123 -12.664 13.594 1.00 96.81 113 ASN A CA 1
ATOM 838 C C . ASN A 1 113 ? -4.820 -11.170 13.779 1.00 96.81 113 ASN A C 1
ATOM 840 O O . ASN A 1 113 ? -4.091 -10.598 12.969 1.00 96.81 113 ASN A O 1
ATOM 844 N N . TRP A 1 114 ? -5.303 -10.524 14.846 1.00 97.38 114 TRP A N 1
ATOM 845 C CA . TRP A 1 114 ? -5.175 -9.071 15.006 1.00 97.38 114 TRP A CA 1
ATOM 846 C C . TRP A 1 114 ? -3.728 -8.580 15.016 1.00 97.38 114 TRP A C 1
ATOM 848 O O . TRP A 1 114 ? -3.453 -7.503 14.507 1.00 97.38 114 TRP A O 1
ATOM 858 N N . GLN A 1 115 ? -2.782 -9.378 15.514 1.00 97.06 115 GLN A N 1
ATOM 859 C CA . GLN A 1 115 ? -1.349 -9.048 15.517 1.00 97.06 115 GLN A CA 1
ATOM 860 C C . GLN A 1 115 ? -0.758 -8.758 14.121 1.00 97.06 115 GLN A C 1
ATOM 862 O O . GLN A 1 115 ? 0.290 -8.117 14.009 1.00 97.06 115 GLN A O 1
ATOM 867 N N . PHE A 1 116 ? -1.416 -9.226 13.056 1.00 95.44 116 PHE A N 1
ATOM 868 C CA . PHE A 1 116 ? -1.037 -8.937 11.673 1.00 95.44 116 PHE A CA 1
ATOM 869 C C . PHE A 1 116 ? -1.618 -7.613 11.165 1.00 95.44 116 PHE A C 1
ATOM 871 O O . PHE A 1 116 ? -1.071 -7.038 10.232 1.00 95.44 116 PHE A O 1
ATOM 878 N N . ALA A 1 117 ? -2.681 -7.104 11.788 1.00 96.44 117 ALA A N 1
ATOM 879 C CA . ALA A 1 117 ? -3.334 -5.849 11.419 1.00 96.44 117 ALA A CA 1
ATOM 880 C C . ALA A 1 117 ? -2.980 -4.690 12.367 1.00 96.44 117 ALA A C 1
ATOM 882 O O . ALA A 1 117 ? -2.910 -3.533 11.949 1.00 96.44 117 ALA A O 1
ATOM 883 N N . GLY A 1 118 ? -2.752 -4.966 13.651 1.00 97.88 118 GLY A N 1
ATOM 884 C CA . GLY A 1 118 ? -2.693 -3.942 14.682 1.00 97.88 118 GLY A CA 1
ATOM 885 C C . GLY A 1 118 ? -2.243 -4.423 16.059 1.00 97.88 118 GLY A C 1
ATOM 886 O O . GLY A 1 118 ? -1.600 -5.460 16.215 1.00 97.88 118 GLY A O 1
ATOM 887 N N . THR A 1 119 ? -2.571 -3.624 17.071 1.00 98.50 119 THR A N 1
ATOM 888 C CA . THR A 1 119 ? -2.252 -3.868 18.484 1.00 98.50 119 THR A CA 1
ATOM 889 C C . THR A 1 119 ? -3.514 -3.866 19.335 1.00 98.50 119 THR A C 1
ATOM 891 O O . THR A 1 119 ? -4.520 -3.254 18.974 1.00 98.50 119 THR A O 1
ATOM 894 N N . LYS A 1 120 ? -3.459 -4.571 20.469 1.00 98.50 120 LYS A N 1
ATOM 895 C CA . LYS A 1 120 ? -4.435 -4.450 21.554 1.00 98.50 120 LYS A CA 1
ATOM 896 C C . LYS A 1 120 ? -3.858 -3.524 22.617 1.00 98.50 120 LYS A C 1
ATOM 898 O O . LYS A 1 120 ? -2.781 -3.790 23.146 1.00 98.50 120 LYS A O 1
ATOM 903 N N . GLU A 1 121 ? -4.572 -2.452 22.906 1.00 98.56 121 GLU A N 1
ATOM 904 C CA . GLU A 1 121 ? -4.160 -1.409 23.837 1.00 98.56 121 GLU A CA 1
ATOM 905 C C . GLU A 1 121 ? -4.485 -1.788 25.290 1.00 98.56 121 GLU A C 1
ATOM 907 O O . GLU A 1 121 ? -5.218 -2.743 25.568 1.00 98.56 121 GLU A O 1
ATOM 912 N N . SER A 1 122 ? -3.937 -1.035 26.246 1.00 98.00 122 SER A N 1
ATOM 913 C CA . SER A 1 122 ? -4.106 -1.302 27.685 1.00 98.00 122 SER A CA 1
ATOM 914 C C . SER A 1 122 ? -5.547 -1.143 28.182 1.00 98.00 122 SER A C 1
ATOM 916 O O . SER A 1 122 ? -5.922 -1.742 29.188 1.00 98.00 122 SER A O 1
ATOM 918 N N . ASP A 1 123 ? -6.362 -0.369 27.467 1.00 98.12 123 ASP A N 1
ATOM 919 C CA . ASP A 1 123 ? -7.799 -0.194 27.700 1.00 98.12 123 ASP A CA 1
ATOM 920 C C . ASP A 1 123 ? -8.661 -1.253 26.983 1.00 98.12 123 ASP A C 1
ATOM 922 O O . ASP A 1 123 ? -9.890 -1.195 27.033 1.00 98.12 123 ASP A O 1
ATOM 926 N N . GLY A 1 124 ? -8.020 -2.217 26.318 1.00 98.38 124 GLY A N 1
ATOM 927 C CA . GLY A 1 124 ? -8.655 -3.302 25.584 1.00 98.38 124 GLY A CA 1
ATOM 928 C C . GLY A 1 124 ? -9.081 -2.957 24.159 1.00 98.38 124 GLY A C 1
ATOM 929 O O . GLY A 1 124 ? -9.504 -3.873 23.455 1.00 98.38 124 GLY A O 1
ATOM 930 N N . TRP A 1 125 ? -8.978 -1.698 23.719 1.00 98.75 125 TRP A N 1
ATOM 931 C CA . TRP A 1 125 ? -9.290 -1.325 22.339 1.00 98.75 125 TRP A CA 1
ATOM 932 C C . TRP A 1 125 ? -8.270 -1.914 21.371 1.00 98.75 125 TRP A C 1
ATOM 934 O O . TRP A 1 125 ? -7.101 -2.119 21.703 1.00 98.75 125 TRP A O 1
ATOM 944 N N . LEU A 1 126 ? -8.722 -2.196 20.156 1.00 98.81 126 LEU A N 1
ATOM 945 C CA . LEU A 1 126 ? -7.899 -2.750 19.095 1.00 98.81 126 LEU A CA 1
ATOM 946 C C . LEU A 1 126 ? -7.614 -1.655 18.074 1.00 98.81 126 LEU A C 1
ATOM 948 O O . LEU A 1 126 ? -8.538 -1.145 17.449 1.00 98.81 126 LEU A O 1
ATOM 952 N N . VAL A 1 127 ? -6.347 -1.289 17.905 1.00 98.75 127 VAL A N 1
ATOM 953 C CA . VAL A 1 127 ? -5.928 -0.201 17.013 1.00 98.75 127 VAL A CA 1
ATOM 954 C C . VAL A 1 127 ? -5.207 -0.791 15.815 1.00 98.75 127 VAL A C 1
ATOM 956 O O . VAL A 1 127 ? -4.204 -1.489 15.978 1.00 98.75 127 VAL A O 1
ATOM 959 N N . GLN A 1 128 ? -5.702 -0.519 14.609 1.00 98.50 128 GLN A N 1
ATOM 960 C CA . GLN A 1 128 ? -5.019 -0.904 13.377 1.00 98.50 128 GLN A CA 1
ATOM 961 C C . GLN A 1 128 ? -3.680 -0.159 13.265 1.00 98.50 128 GLN A C 1
ATOM 963 O O . GLN A 1 128 ? -3.616 1.057 13.437 1.00 98.50 128 GLN A O 1
ATOM 968 N N . ARG A 1 129 ? -2.598 -0.895 12.994 1.00 97.38 129 ARG A N 1
ATOM 969 C CA . ARG A 1 129 ? -1.226 -0.358 12.888 1.00 97.38 129 ARG A CA 1
ATOM 970 C C . ARG A 1 129 ? -0.596 -0.589 11.526 1.00 97.38 129 ARG A C 1
ATOM 972 O O . ARG A 1 129 ? 0.286 0.168 11.140 1.00 97.38 129 ARG A O 1
ATOM 979 N N . ARG A 1 130 ? -1.019 -1.638 10.822 1.00 95.56 130 ARG A N 1
ATOM 980 C CA . ARG A 1 130 ? -0.535 -1.962 9.483 1.00 95.56 130 ARG A CA 1
ATOM 981 C C . ARG A 1 130 ? -1.588 -1.541 8.477 1.00 95.56 130 ARG A C 1
ATOM 983 O O . ARG A 1 130 ? -2.703 -2.062 8.480 1.00 95.56 130 ARG A O 1
ATOM 990 N N . LEU A 1 131 ? -1.221 -0.567 7.658 1.00 95.19 131 LEU A N 1
ATOM 991 C CA . LEU A 1 131 ? -2.043 -0.057 6.575 1.00 95.19 131 LEU A CA 1
ATOM 992 C C . LEU A 1 131 ? -1.432 -0.489 5.255 1.00 95.19 131 LEU A C 1
ATOM 994 O O . LEU A 1 131 ? -0.217 -0.412 5.073 1.00 95.19 131 LEU A O 1
ATOM 998 N N . LEU A 1 132 ? -2.290 -0.912 4.335 1.00 93.75 132 LEU A N 1
ATOM 999 C CA . LEU A 1 132 ? -1.898 -1.017 2.941 1.00 93.75 132 LEU A CA 1
ATOM 1000 C C . LEU A 1 132 ? -1.833 0.408 2.378 1.00 93.75 132 LEU A C 1
ATOM 1002 O O . LEU A 1 132 ? -2.801 1.156 2.543 1.00 93.75 132 LEU A O 1
ATOM 1006 N N . PRO A 1 133 ? -0.711 0.819 1.765 1.00 97.50 133 PRO A N 1
ATOM 1007 C CA . PRO A 1 133 ? -0.664 2.107 1.100 1.00 97.50 133 PRO A CA 1
ATOM 1008 C C . PRO A 1 133 ? -1.691 2.184 -0.051 1.00 97.50 133 PRO A C 1
ATOM 1010 O O . PRO A 1 133 ? -2.036 1.155 -0.632 1.00 97.50 133 PRO A O 1
ATOM 1013 N N . PRO A 1 134 ? -2.168 3.393 -0.396 1.00 98.06 134 PRO A N 1
ATOM 1014 C CA . PRO A 1 134 ? -1.697 4.666 0.130 1.00 98.06 134 PRO A CA 1
ATOM 1015 C C . PRO A 1 134 ? -2.362 5.076 1.455 1.00 98.06 134 PRO A C 1
ATOM 1017 O O . PRO A 1 134 ? -3.530 4.790 1.715 1.00 98.06 134 PRO A O 1
ATOM 1020 N N . TYR A 1 135 ? -1.590 5.771 2.290 1.00 98.00 135 TYR A N 1
ATOM 1021 C CA . TYR A 1 135 ? -2.018 6.306 3.586 1.00 98.00 135 TYR A CA 1
ATOM 1022 C C . TYR A 1 135 ? -1.341 7.658 3.847 1.00 98.00 135 TYR A C 1
ATOM 1024 O O . TYR A 1 135 ? -0.301 7.956 3.269 1.00 98.00 135 TYR A O 1
ATOM 1032 N N . VAL A 1 136 ? -1.897 8.490 4.720 1.00 98.50 136 VAL A N 1
ATOM 1033 C CA . VAL A 1 136 ? -1.288 9.754 5.156 1.00 98.50 136 VAL A CA 1
ATOM 1034 C C . VAL A 1 136 ? -0.408 9.511 6.374 1.00 98.50 136 VAL A C 1
ATOM 1036 O O . VAL A 1 136 ? -0.866 8.947 7.366 1.00 98.50 136 VAL A O 1
ATOM 1039 N N . ASP A 1 137 ? 0.843 9.957 6.322 1.00 98.31 137 ASP A N 1
ATOM 1040 C CA . ASP A 1 137 ? 1.703 10.064 7.499 1.00 98.31 137 ASP A CA 1
ATOM 1041 C C . ASP A 1 137 ? 1.275 11.281 8.333 1.00 98.31 137 ASP A C 1
ATOM 1043 O O . ASP A 1 137 ? 1.289 12.415 7.860 1.00 98.31 137 ASP A O 1
ATOM 1047 N N . VAL A 1 138 ? 0.876 11.049 9.583 1.00 97.88 138 VAL A N 1
ATOM 1048 C CA . VAL A 1 138 ? 0.298 12.083 10.462 1.00 97.88 138 VAL A CA 1
ATOM 1049 C C . VAL A 1 138 ? 1.307 13.181 10.801 1.00 97.88 138 VAL A C 1
ATOM 1051 O O . VAL A 1 138 ? 0.919 14.328 11.009 1.00 97.88 138 VAL A O 1
ATOM 1054 N N . THR A 1 139 ? 2.599 12.851 10.851 1.00 96.31 139 THR A N 1
ATOM 1055 C CA . THR A 1 139 ? 3.645 13.806 11.248 1.00 96.31 139 THR A CA 1
ATOM 1056 C C . THR A 1 139 ? 3.943 14.789 10.125 1.00 96.31 139 THR A C 1
ATOM 1058 O O . THR A 1 139 ? 4.128 15.982 10.360 1.00 96.31 139 THR A O 1
ATOM 1061 N N . THR A 1 140 ? 4.022 14.282 8.900 1.00 97.56 140 THR A N 1
ATOM 1062 C CA . THR A 1 140 ? 4.421 15.055 7.719 1.00 97.56 140 THR A CA 1
ATOM 1063 C C . THR A 1 140 ? 3.234 15.580 6.917 1.00 97.56 140 THR A C 1
ATOM 1065 O O . THR A 1 140 ? 3.396 16.517 6.139 1.00 97.56 140 THR A O 1
ATOM 1068 N N . GLY A 1 141 ? 2.052 14.981 7.080 1.00 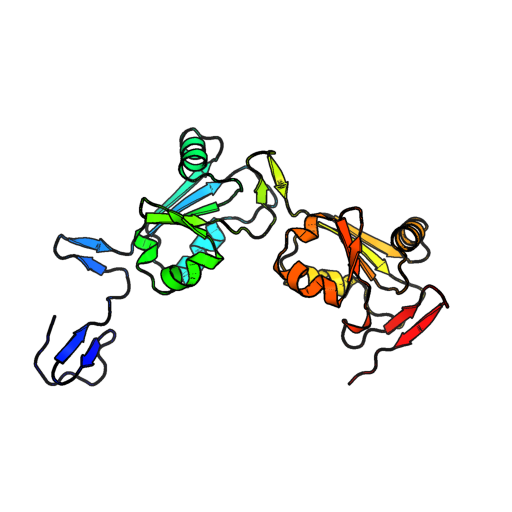97.38 141 GLY A N 1
ATOM 1069 C CA . GLY A 1 141 ? 0.874 15.225 6.248 1.00 97.38 141 GLY A CA 1
ATOM 1070 C C . GLY A 1 141 ? 0.993 14.664 4.827 1.00 97.38 141 GLY A C 1
ATOM 1071 O O . GLY A 1 141 ? 0.112 14.906 4.007 1.00 97.38 141 GLY A O 1
ATOM 1072 N N . ALA A 1 142 ? 2.070 13.938 4.508 1.00 97.69 142 ALA A N 1
ATOM 1073 C CA . ALA A 1 142 ? 2.304 13.406 3.173 1.00 97.69 142 ALA A CA 1
ATOM 1074 C C . ALA A 1 142 ? 1.515 12.111 2.940 1.00 97.69 142 ALA A C 1
ATOM 1076 O O . ALA A 1 142 ? 1.475 11.235 3.805 1.00 97.69 142 ALA A O 1
ATOM 1077 N N . THR A 1 143 ? 0.936 11.961 1.747 1.00 98.06 143 THR A N 1
ATOM 1078 C CA . THR A 1 143 ? 0.400 10.674 1.287 1.00 98.06 143 THR A CA 1
ATOM 1079 C C . THR A 1 143 ? 1.549 9.777 0.834 1.00 98.06 143 THR A C 1
ATOM 1081 O O . THR A 1 143 ? 2.288 10.111 -0.090 1.00 98.06 143 THR A O 1
ATOM 1084 N N . ILE A 1 144 ? 1.682 8.635 1.491 1.00 98.19 144 ILE A N 1
ATOM 1085 C CA . ILE A 1 144 ? 2.700 7.613 1.275 1.00 98.19 144 ILE A CA 1
ATOM 1086 C C . ILE A 1 144 ? 2.156 6.533 0.341 1.00 98.19 144 ILE A C 1
ATOM 1088 O O . ILE A 1 144 ? 0.974 6.206 0.399 1.00 98.19 144 ILE A O 1
ATOM 1092 N N . GLY A 1 145 ? 3.020 5.946 -0.487 1.00 97.88 145 GLY A N 1
ATOM 1093 C CA . GLY A 1 145 ? 2.703 4.798 -1.336 1.00 97.88 145 GLY A CA 1
ATOM 1094 C C . GLY A 1 145 ? 2.091 5.143 -2.691 1.00 97.88 145 GLY A C 1
ATOM 1095 O O . GLY A 1 145 ? 1.572 4.252 -3.356 1.00 97.88 145 GLY A O 1
ATOM 1096 N N . LEU A 1 146 ? 2.146 6.402 -3.127 1.00 98.06 146 LEU A N 1
ATOM 1097 C CA . LEU A 1 146 ? 1.718 6.790 -4.473 1.00 98.06 146 LEU A CA 1
ATOM 1098 C C . LEU A 1 146 ? 2.812 6.441 -5.488 1.00 98.06 146 LEU A C 1
ATOM 1100 O O . LEU A 1 146 ? 3.808 7.153 -5.617 1.00 98.06 146 LEU A O 1
ATOM 1104 N N . VAL A 1 147 ? 2.642 5.332 -6.207 1.00 98.56 147 VAL A N 1
ATOM 1105 C CA . VAL A 1 147 ? 3.694 4.790 -7.074 1.00 98.56 147 VAL A CA 1
ATOM 1106 C C . VAL A 1 147 ? 3.581 5.337 -8.490 1.00 98.56 147 VAL A C 1
ATOM 1108 O O . VAL A 1 147 ? 2.509 5.356 -9.092 1.00 98.56 147 VAL A O 1
ATOM 1111 N N . SER A 1 148 ? 4.714 5.759 -9.044 1.00 98.69 148 SER A N 1
ATOM 1112 C CA . SER A 1 148 ? 4.862 6.015 -10.476 1.00 98.69 148 SER A CA 1
ATOM 1113 C C . SER A 1 148 ? 5.592 4.848 -11.137 1.00 98.69 148 SER A C 1
ATOM 1115 O O . SER A 1 148 ? 6.613 4.393 -10.615 1.00 98.69 148 SER A O 1
ATOM 1117 N N . ALA A 1 149 ? 5.098 4.387 -12.283 1.00 98.75 149 ALA A N 1
ATOM 1118 C CA . ALA A 1 149 ? 5.704 3.316 -13.070 1.00 98.75 149 ALA A CA 1
ATOM 1119 C C . ALA A 1 149 ? 6.086 3.812 -14.469 1.00 98.75 149 ALA A C 1
ATOM 1121 O O . ALA A 1 149 ? 5.289 4.440 -15.167 1.00 98.75 149 ALA A O 1
ATOM 1122 N N . THR A 1 150 ? 7.318 3.518 -14.882 1.00 98.88 150 THR A N 1
ATOM 1123 C CA . THR A 1 150 ? 7.796 3.714 -16.254 1.00 98.88 150 THR A CA 1
ATOM 1124 C C . THR A 1 150 ? 8.089 2.361 -16.879 1.00 98.88 150 THR A C 1
ATOM 1126 O O . THR A 1 150 ? 8.993 1.646 -16.448 1.00 98.88 150 THR A O 1
ATOM 1129 N N . TYR A 1 151 ? 7.326 2.022 -17.907 1.00 98.81 151 TYR A N 1
ATOM 1130 C CA . TYR A 1 151 ? 7.460 0.800 -18.682 1.00 98.81 151 TYR A CA 1
ATOM 1131 C C . TYR A 1 151 ? 8.315 1.088 -19.914 1.00 98.81 151 TYR A C 1
ATOM 1133 O O . TYR A 1 151 ? 8.006 1.997 -20.684 1.00 98.81 151 TYR A O 1
ATOM 1141 N N . ILE A 1 152 ? 9.389 0.328 -20.101 1.00 98.81 152 ILE A N 1
ATOM 1142 C CA . ILE A 1 152 ? 10.266 0.436 -21.267 1.00 98.81 152 ILE A CA 1
ATOM 1143 C C . ILE A 1 152 ? 9.965 -0.751 -22.172 1.00 98.81 152 ILE A C 1
ATOM 1145 O O . ILE A 1 152 ? 10.271 -1.894 -21.826 1.00 98.81 152 ILE A O 1
ATOM 1149 N N . ASN A 1 153 ? 9.342 -0.468 -23.310 1.00 98.38 153 ASN A N 1
ATOM 1150 C CA . ASN A 1 153 ? 8.986 -1.444 -24.331 1.00 98.38 153 ASN A CA 1
ATOM 1151 C C . ASN A 1 153 ? 9.989 -1.426 -25.492 1.00 98.38 153 ASN A C 1
ATOM 1153 O O . ASN A 1 153 ? 10.737 -0.469 -25.648 1.00 98.38 153 ASN A O 1
ATOM 1157 N N . ASP A 1 154 ? 9.972 -2.447 -26.343 1.00 97.94 154 ASP A N 1
ATOM 1158 C CA . ASP A 1 154 ? 10.702 -2.453 -27.613 1.00 97.94 154 ASP A CA 1
ATOM 1159 C C . ASP A 1 154 ? 9.745 -2.712 -28.775 1.00 97.94 154 ASP A C 1
ATOM 1161 O O . ASP A 1 154 ? 9.455 -3.861 -29.116 1.00 97.94 154 ASP A O 1
ATOM 1165 N N . THR A 1 155 ? 9.273 -1.649 -29.424 1.00 97.44 155 THR A N 1
ATOM 1166 C CA . THR A 1 155 ? 8.365 -1.779 -30.574 1.00 97.44 155 THR A CA 1
ATOM 1167 C C . THR A 1 155 ? 9.023 -2.428 -31.793 1.00 97.44 155 THR A C 1
ATOM 1169 O O . THR A 1 155 ? 8.317 -2.917 -32.676 1.00 97.44 155 THR A O 1
ATOM 1172 N N . ALA A 1 156 ? 10.358 -2.502 -31.847 1.00 97.06 156 ALA A N 1
ATOM 1173 C CA . ALA A 1 156 ? 11.082 -3.215 -32.895 1.00 97.06 156 ALA A CA 1
ATOM 1174 C C . ALA A 1 156 ? 11.204 -4.727 -32.622 1.00 97.06 156 ALA A C 1
ATOM 1176 O O . ALA A 1 156 ? 11.687 -5.464 -33.486 1.00 97.06 156 ALA A O 1
ATOM 1177 N N . CYS A 1 157 ? 10.798 -5.210 -31.443 1.00 97.56 157 CYS A N 1
ATOM 1178 C CA . CYS A 1 157 ? 10.765 -6.628 -31.092 1.00 97.56 157 CYS A CA 1
ATOM 1179 C C . CYS A 1 157 ? 9.322 -7.150 -31.097 1.00 97.56 157 CYS A C 1
ATOM 1181 O O . CYS A 1 157 ? 8.650 -7.165 -30.072 1.00 97.56 157 CYS A O 1
ATOM 1183 N N . ALA A 1 158 ? 8.857 -7.618 -32.258 1.00 96.75 158 ALA A N 1
ATOM 1184 C CA . ALA A 1 158 ? 7.485 -8.110 -32.418 1.00 96.75 158 ALA A CA 1
ATOM 1185 C C . ALA A 1 158 ? 7.153 -9.332 -31.541 1.00 96.75 158 ALA A C 1
ATOM 1187 O O . ALA A 1 158 ? 5.995 -9.525 -31.185 1.00 96.75 158 ALA A O 1
ATOM 1188 N N . ASP A 1 159 ? 8.162 -10.139 -31.202 1.00 96.94 159 ASP A N 1
ATOM 1189 C CA . ASP A 1 159 ? 7.986 -11.341 -30.386 1.00 96.94 159 ASP A CA 1
ATOM 1190 C C . ASP A 1 159 ? 8.136 -11.072 -28.886 1.00 96.94 159 ASP A C 1
ATOM 1192 O O . ASP A 1 159 ? 7.821 -11.955 -28.094 1.00 96.94 159 ASP A O 1
ATOM 1196 N N . CYS A 1 160 ? 8.638 -9.897 -28.484 1.00 97.75 160 CYS A N 1
ATOM 1197 C CA . CYS A 1 160 ? 8.851 -9.587 -27.076 1.00 97.75 160 CYS A CA 1
ATOM 1198 C C . CYS A 1 160 ? 7.524 -9.558 -26.308 1.00 97.75 160 CYS A C 1
ATOM 1200 O O . CYS A 1 160 ? 6.482 -9.197 -26.854 1.00 97.75 160 CYS A O 1
ATOM 1202 N N . TYR A 1 161 ? 7.559 -9.941 -25.028 1.00 97.56 161 TYR A N 1
ATOM 1203 C CA . TYR A 1 161 ? 6.352 -9.933 -24.201 1.00 97.56 161 TYR A CA 1
ATOM 1204 C C . TYR A 1 161 ? 5.799 -8.507 -24.034 1.00 97.56 161 TYR A C 1
ATOM 1206 O O . TYR A 1 161 ? 6.526 -7.523 -24.150 1.00 97.56 161 TYR A O 1
ATOM 1214 N N . ASP A 1 162 ? 4.505 -8.380 -23.742 1.00 97.75 162 ASP A N 1
ATOM 1215 C CA . ASP A 1 162 ? 3.906 -7.071 -23.479 1.00 97.75 162 ASP A CA 1
ATOM 1216 C C . ASP A 1 162 ? 4.385 -6.522 -22.126 1.00 97.75 162 ASP A C 1
ATOM 1218 O O . ASP A 1 162 ? 4.129 -7.113 -21.073 1.00 97.75 162 ASP A O 1
ATOM 1222 N N . VAL A 1 163 ? 5.053 -5.365 -22.138 1.00 98.31 163 VAL A N 1
ATOM 1223 C CA . VAL A 1 163 ? 5.556 -4.710 -20.923 1.00 98.31 163 VAL A CA 1
ATOM 1224 C C . VAL A 1 163 ? 4.445 -4.396 -19.914 1.00 98.31 163 VAL A C 1
ATOM 1226 O O . VAL A 1 163 ? 4.707 -4.337 -18.712 1.00 98.31 163 VAL A O 1
ATOM 1229 N N . LEU A 1 164 ? 3.198 -4.233 -20.369 1.00 98.31 164 LEU A N 1
ATOM 1230 C CA . LEU A 1 164 ? 2.063 -3.931 -19.499 1.00 98.31 164 LEU A CA 1
ATOM 1231 C C . LEU A 1 164 ? 1.642 -5.111 -18.617 1.00 98.31 164 LEU A C 1
ATOM 1233 O O . LEU A 1 164 ? 0.920 -4.897 -17.648 1.00 98.31 164 LEU A O 1
ATOM 1237 N N . VAL A 1 165 ? 2.167 -6.321 -18.839 1.00 98.06 165 VAL A N 1
ATOM 1238 C CA . VAL A 1 165 ? 2.024 -7.436 -17.882 1.00 98.06 165 VAL A CA 1
ATOM 1239 C C . VAL A 1 165 ? 2.535 -7.044 -16.487 1.00 98.06 165 VAL A C 1
ATOM 1241 O O . VAL A 1 165 ? 1.976 -7.475 -15.478 1.00 98.06 165 VAL A O 1
ATOM 1244 N N . HIS A 1 166 ? 3.546 -6.169 -16.403 1.00 98.44 166 HIS A N 1
ATOM 1245 C CA . HIS A 1 166 ? 4.043 -5.651 -15.122 1.00 98.44 166 HIS A CA 1
ATOM 1246 C C . HIS A 1 166 ? 2.991 -4.853 -14.354 1.00 98.44 166 HIS A C 1
ATOM 1248 O O . HIS A 1 166 ? 2.947 -4.943 -13.130 1.00 98.44 166 HIS A O 1
ATOM 1254 N N . ARG A 1 167 ? 2.112 -4.118 -15.047 1.00 98.38 167 ARG A N 1
ATOM 1255 C CA . ARG A 1 167 ? 1.024 -3.356 -14.419 1.00 98.38 167 ARG A CA 1
ATOM 1256 C C . ARG A 1 167 ? 0.103 -4.279 -13.630 1.00 98.38 167 ARG A C 1
ATOM 1258 O O . ARG A 1 167 ? -0.164 -4.034 -12.455 1.00 98.38 167 ARG A O 1
ATOM 1265 N N . ASP A 1 168 ? -0.326 -5.369 -14.259 1.00 98.06 168 ASP A N 1
ATOM 1266 C CA . ASP A 1 168 ? -1.227 -6.342 -13.642 1.00 98.06 168 ASP A CA 1
ATOM 1267 C C . ASP A 1 168 ? -0.556 -7.062 -12.465 1.00 98.06 168 ASP A C 1
ATOM 1269 O O . ASP A 1 168 ? -1.193 -7.319 -11.442 1.00 98.06 168 ASP A O 1
ATOM 1273 N N . ILE A 1 169 ? 0.741 -7.370 -12.578 1.00 97.88 169 ILE A N 1
ATOM 1274 C CA . ILE A 1 169 ? 1.517 -7.976 -11.487 1.00 97.88 169 ILE A CA 1
ATOM 1275 C C . ILE A 1 169 ? 1.609 -7.020 -10.294 1.00 97.88 169 ILE A C 1
ATOM 1277 O O . ILE A 1 169 ? 1.306 -7.425 -9.173 1.00 97.88 169 ILE A O 1
ATOM 1281 N N . LEU A 1 170 ? 1.971 -5.755 -10.519 1.00 98.25 170 LEU A N 1
ATOM 1282 C CA . LEU A 1 170 ? 2.062 -4.741 -9.463 1.00 98.25 170 LEU A CA 1
ATOM 1283 C C . LEU A 1 170 ? 0.713 -4.555 -8.754 1.00 98.25 170 LEU A C 1
ATOM 1285 O O . LEU A 1 170 ? 0.658 -4.549 -7.524 1.00 98.25 170 LEU A O 1
ATOM 1289 N N . GLN A 1 171 ? -0.389 -4.501 -9.505 1.00 97.44 171 GLN A N 1
ATOM 1290 C CA . GLN A 1 171 ? -1.735 -4.393 -8.933 1.00 97.44 171 GLN A CA 1
ATOM 1291 C C . GLN A 1 171 ? -2.119 -5.608 -8.078 1.00 97.44 171 GLN A C 1
ATOM 1293 O O . GLN A 1 171 ? -2.776 -5.447 -7.051 1.00 97.44 171 GLN A O 1
ATOM 1298 N N . ARG A 1 172 ? -1.671 -6.822 -8.427 1.00 97.38 172 ARG A N 1
ATOM 1299 C CA . ARG A 1 172 ? -1.880 -8.024 -7.591 1.00 97.38 172 ARG A CA 1
ATOM 1300 C C . ARG A 1 172 ? -1.120 -7.975 -6.266 1.00 97.38 172 ARG A C 1
ATOM 1302 O O . ARG A 1 172 ? -1.570 -8.586 -5.303 1.00 97.38 172 ARG A O 1
ATOM 1309 N N . PHE A 1 173 ? -0.016 -7.233 -6.198 1.00 97.19 173 PHE A N 1
ATOM 1310 C CA . PHE A 1 173 ? 0.668 -6.912 -4.939 1.00 97.19 173 PHE A CA 1
ATOM 1311 C C . PHE A 1 173 ? 0.011 -5.754 -4.171 1.00 97.19 173 PHE A C 1
ATOM 1313 O O . PHE A 1 173 ? 0.524 -5.338 -3.133 1.00 97.19 173 PHE A O 1
ATOM 1320 N N . GLY A 1 174 ? -1.113 -5.229 -4.667 1.00 96.12 174 GLY A N 1
ATOM 1321 C CA . GLY A 1 174 ? -1.829 -4.106 -4.071 1.00 96.12 174 GLY A CA 1
ATOM 1322 C C . GLY A 1 174 ? -1.201 -2.745 -4.363 1.00 96.12 174 GLY A C 1
ATOM 1323 O O . GLY A 1 174 ? -1.590 -1.773 -3.731 1.00 96.12 174 GLY A O 1
ATOM 1324 N N . VAL A 1 175 ? -0.240 -2.651 -5.291 1.00 98.06 175 VAL A N 1
ATOM 1325 C CA . VAL A 1 175 ? 0.446 -1.388 -5.602 1.00 98.06 175 VAL A CA 1
ATOM 1326 C C . VAL A 1 175 ? -0.517 -0.386 -6.237 1.00 98.06 175 VAL A C 1
ATOM 1328 O O . VAL A 1 175 ? -1.100 -0.651 -7.290 1.00 98.06 175 VAL A O 1
ATOM 1331 N N . PHE A 1 176 ? -0.630 0.798 -5.635 1.00 98.00 176 PHE A N 1
ATOM 1332 C CA . PHE A 1 176 ? -1.425 1.902 -6.161 1.00 98.00 176 PHE A CA 1
ATOM 1333 C C . PHE A 1 176 ? -0.602 2.776 -7.117 1.00 98.00 176 PHE A C 1
ATOM 1335 O O . PHE A 1 176 ? 0.301 3.509 -6.702 1.00 98.00 176 PHE A O 1
ATOM 1342 N N . LEU A 1 177 ? -0.924 2.700 -8.409 1.00 98.19 177 LEU A N 1
ATOM 1343 C CA . LEU A 1 177 ? -0.254 3.451 -9.470 1.00 98.19 177 LEU A CA 1
ATOM 1344 C C . LEU A 1 177 ? -0.966 4.788 -9.709 1.00 98.19 177 LEU A C 1
ATOM 1346 O O . LEU A 1 177 ? -2.115 4.809 -10.143 1.00 98.19 177 LEU A O 1
ATOM 1350 N N . VAL A 1 178 ? -0.278 5.902 -9.446 1.00 97.94 178 VAL A N 1
ATOM 1351 C CA . VAL A 1 178 ? -0.806 7.260 -9.684 1.00 97.94 178 VAL A CA 1
ATOM 1352 C C . VAL A 1 178 ? -0.392 7.814 -11.047 1.00 97.94 178 VAL A C 1
ATOM 1354 O O . VAL A 1 178 ? -1.140 8.568 -11.660 1.00 97.94 178 VAL A O 1
ATOM 1357 N N . ASN A 1 179 ? 0.789 7.427 -11.537 1.00 97.69 179 ASN A N 1
ATOM 1358 C CA . ASN A 1 179 ? 1.307 7.843 -12.835 1.00 97.69 179 ASN A CA 1
ATOM 1359 C C . ASN A 1 179 ? 1.905 6.643 -13.558 1.00 97.69 179 ASN A C 1
ATOM 1361 O O . ASN A 1 179 ? 2.730 5.912 -13.006 1.00 97.69 179 ASN A O 1
ATOM 1365 N N . GLU A 1 180 ? 1.533 6.488 -14.819 1.00 98.44 180 GLU A N 1
ATOM 1366 C CA . GLU A 1 180 ? 2.023 5.424 -15.683 1.00 98.44 180 GLU A CA 1
ATOM 1367 C C . GLU A 1 180 ? 2.569 6.050 -16.966 1.00 98.44 180 GLU A C 1
ATOM 1369 O O . GLU A 1 180 ? 1.951 6.932 -17.562 1.00 98.44 180 GLU A O 1
ATOM 1374 N N . THR A 1 181 ? 3.760 5.637 -17.386 1.00 98.62 181 THR A N 1
ATOM 1375 C CA . THR A 1 181 ? 4.374 6.094 -18.638 1.00 98.62 181 THR A CA 1
ATOM 1376 C C . THR A 1 181 ? 4.930 4.898 -19.384 1.00 98.62 181 THR A C 1
ATOM 1378 O O . THR A 1 181 ? 5.656 4.094 -18.808 1.00 98.62 181 THR A O 1
ATOM 1381 N N . VAL A 1 182 ? 4.603 4.785 -20.667 1.00 98.62 182 VAL A N 1
ATOM 1382 C CA . VAL A 1 182 ? 5.173 3.773 -21.559 1.00 98.62 182 VAL A CA 1
ATOM 1383 C C . VAL A 1 182 ? 6.107 4.484 -22.524 1.00 98.62 182 VAL A C 1
ATOM 1385 O O . VAL A 1 182 ? 5.694 5.434 -23.186 1.00 98.62 182 VAL A O 1
ATOM 1388 N N . LEU A 1 183 ? 7.357 4.038 -22.574 1.00 98.69 183 LEU A N 1
ATOM 1389 C CA . LEU A 1 183 ? 8.383 4.550 -23.474 1.00 98.69 183 LEU A CA 1
ATOM 1390 C C . LEU A 1 183 ? 8.826 3.441 -24.421 1.00 98.69 183 LEU A C 1
ATOM 1392 O O . LEU A 1 183 ? 8.909 2.276 -24.021 1.00 98.69 183 LEU A O 1
ATOM 1396 N N . ASP A 1 184 ? 9.151 3.806 -25.653 1.00 98.62 184 ASP A N 1
ATOM 1397 C CA . ASP A 1 184 ? 9.858 2.910 -26.556 1.00 98.62 184 ASP A CA 1
ATOM 1398 C C . ASP A 1 184 ? 11.362 2.943 -26.258 1.00 98.62 184 ASP A C 1
ATOM 1400 O O . ASP A 1 184 ? 11.920 3.980 -25.908 1.00 98.62 184 ASP A O 1
ATOM 1404 N N . ALA A 1 185 ? 12.052 1.819 -26.413 1.00 98.19 185 ALA A N 1
ATOM 1405 C CA . ALA A 1 185 ? 13.480 1.704 -26.137 1.00 98.19 185 ALA A CA 1
ATOM 1406 C C . ALA A 1 185 ? 14.359 2.601 -27.023 1.00 98.19 185 ALA A C 1
ATOM 1408 O O . ALA A 1 185 ? 15.520 2.836 -26.678 1.00 98.19 185 ALA A O 1
ATOM 1409 N N . THR A 1 186 ? 13.830 3.110 -28.139 1.00 97.75 186 THR A N 1
ATOM 1410 C CA . THR A 1 186 ? 14.506 4.096 -28.991 1.00 97.75 186 THR A CA 1
ATOM 1411 C C . THR A 1 186 ? 14.301 5.544 -28.535 1.00 97.75 186 THR A C 1
ATOM 1413 O O . THR A 1 186 ? 15.030 6.429 -28.994 1.00 97.75 186 THR A O 1
ATOM 1416 N N . ASP A 1 187 ? 13.381 5.802 -27.598 1.00 98.50 187 ASP A N 1
ATOM 1417 C CA . ASP A 1 187 ? 13.156 7.133 -27.039 1.00 98.50 187 ASP A CA 1
ATOM 1418 C C . ASP A 1 187 ? 14.368 7.598 -26.226 1.00 98.50 187 ASP A C 1
ATOM 1420 O O . ASP A 1 187 ? 14.959 6.860 -25.434 1.00 98.50 187 ASP A O 1
ATOM 1424 N N . SER A 1 188 ? 14.714 8.881 -26.349 1.00 98.31 188 SER A N 1
ATOM 1425 C CA . SER A 1 188 ? 15.846 9.461 -25.616 1.00 98.31 188 SER A CA 1
ATOM 1426 C C . SER A 1 188 ? 15.677 9.377 -24.094 1.00 98.31 188 SER A C 1
ATOM 1428 O O . SER A 1 188 ? 16.658 9.172 -23.377 1.00 98.31 188 SER A O 1
ATOM 1430 N N . SER A 1 189 ? 14.441 9.483 -23.595 1.00 98.19 189 SER A N 1
ATOM 1431 C CA . SER A 1 189 ? 14.099 9.300 -22.181 1.00 98.19 189 SER A CA 1
ATOM 1432 C C . SER A 1 189 ? 14.275 7.850 -21.722 1.00 98.19 189 SER A C 1
ATOM 1434 O O . SER A 1 189 ? 14.826 7.627 -20.642 1.00 98.19 189 SER A O 1
ATOM 1436 N N . ALA A 1 190 ? 13.881 6.867 -22.538 1.00 98.50 190 ALA A N 1
ATOM 1437 C CA . ALA A 1 190 ? 14.093 5.452 -22.237 1.00 98.50 190 ALA A CA 1
ATOM 1438 C C . ALA A 1 190 ? 15.584 5.117 -22.199 1.00 98.50 190 ALA A C 1
ATOM 1440 O O . ALA A 1 190 ? 16.055 4.521 -21.233 1.00 98.50 190 ALA A O 1
ATOM 1441 N N . ILE A 1 191 ? 16.348 5.568 -23.198 1.00 98.44 191 ILE A N 1
ATOM 1442 C CA . ILE A 1 191 ? 17.804 5.385 -23.256 1.00 98.44 191 ILE A CA 1
ATOM 1443 C C . ILE A 1 191 ? 18.472 5.984 -22.015 1.00 98.44 191 ILE A C 1
ATOM 1445 O O . ILE A 1 191 ? 19.321 5.339 -21.401 1.00 98.44 191 ILE A O 1
ATOM 1449 N N . ALA A 1 192 ? 18.069 7.188 -21.600 1.00 98.50 192 ALA A N 1
ATOM 1450 C CA . ALA A 1 192 ? 18.603 7.821 -20.398 1.00 98.50 192 ALA A CA 1
ATOM 1451 C C . ALA A 1 192 ? 18.325 6.997 -19.128 1.00 98.50 192 ALA A C 1
ATOM 1453 O O . ALA A 1 192 ? 19.224 6.844 -18.301 1.00 98.50 192 ALA A O 1
ATOM 1454 N N . LEU A 1 193 ? 17.122 6.431 -18.977 1.00 98.44 193 LEU A N 1
ATOM 1455 C CA . LEU A 1 193 ? 16.783 5.554 -17.848 1.00 98.44 193 LEU A CA 1
ATOM 1456 C C . LEU A 1 193 ? 17.552 4.232 -17.894 1.00 98.44 193 LEU A C 1
ATOM 1458 O O . LEU A 1 193 ? 18.091 3.806 -16.872 1.00 98.44 193 LEU A O 1
ATOM 1462 N N . MET A 1 194 ? 17.656 3.611 -19.072 1.00 98.50 194 MET A N 1
ATOM 1463 C CA . MET A 1 194 ? 18.421 2.378 -19.253 1.00 98.50 194 MET A CA 1
ATOM 1464 C C . MET A 1 194 ? 19.895 2.578 -18.899 1.00 98.50 194 MET A C 1
ATOM 1466 O O . MET A 1 194 ? 20.474 1.730 -18.228 1.00 98.50 194 MET A O 1
ATOM 1470 N N . LEU A 1 195 ? 20.488 3.714 -19.277 1.00 98.38 195 LEU A N 1
ATOM 1471 C CA . LEU A 1 195 ? 21.854 4.073 -18.889 1.00 98.38 195 LEU A CA 1
ATOM 1472 C C . LEU A 1 195 ? 21.965 4.371 -17.391 1.00 98.38 195 LEU A C 1
ATOM 1474 O O . LEU A 1 195 ? 22.861 3.846 -16.738 1.00 98.38 195 LEU A O 1
ATOM 1478 N N . LYS A 1 196 ? 21.050 5.177 -16.834 1.00 98.50 196 LYS A N 1
ATOM 1479 C CA . LYS A 1 196 ? 21.043 5.541 -15.406 1.00 98.50 196 LYS A CA 1
ATOM 1480 C C . LYS A 1 196 ? 21.037 4.302 -14.514 1.00 98.50 196 LYS A C 1
ATOM 1482 O O . LYS A 1 196 ? 21.767 4.257 -13.529 1.00 98.50 196 LYS A O 1
ATOM 1487 N N . TYR A 1 197 ? 20.216 3.320 -14.867 1.00 98.56 197 TYR A N 1
ATOM 1488 C CA . TYR A 1 197 ? 20.015 2.120 -14.070 1.00 98.56 197 TYR A CA 1
ATOM 1489 C C . TYR A 1 197 ? 20.751 0.898 -14.619 1.00 98.56 197 TYR A C 1
ATOM 1491 O O . TYR A 1 197 ? 20.557 -0.189 -14.098 1.00 98.56 197 TYR A O 1
ATOM 1499 N N . ASN A 1 198 ? 21.595 1.008 -15.645 1.00 98.38 198 ASN A N 1
ATOM 1500 C CA . ASN A 1 198 ? 22.258 -0.146 -16.273 1.00 98.38 198 ASN A CA 1
ATOM 1501 C C . ASN A 1 198 ? 21.276 -1.276 -16.663 1.00 98.38 198 ASN A C 1
ATOM 1503 O O . ASN A 1 198 ? 21.475 -2.441 -16.317 1.00 98.38 198 ASN A O 1
ATOM 1507 N N . VAL A 1 199 ? 20.162 -0.940 -17.313 1.00 98.44 199 VAL A N 1
ATOM 1508 C CA . VAL A 1 199 ? 19.194 -1.928 -17.817 1.00 98.44 199 VAL A CA 1
ATOM 1509 C C . VAL A 1 199 ? 19.831 -2.721 -18.956 1.00 98.44 199 VAL A C 1
ATOM 1511 O O . VAL A 1 199 ? 20.321 -2.151 -19.928 1.00 98.44 199 VAL A O 1
ATOM 1514 N N . THR A 1 200 ? 19.807 -4.048 -18.843 1.00 98.31 200 THR A N 1
ATOM 1515 C CA . THR A 1 200 ? 20.422 -4.963 -19.817 1.00 98.31 200 THR A CA 1
ATOM 1516 C C . THR A 1 200 ? 19.404 -5.779 -20.607 1.00 98.31 200 THR A C 1
ATOM 1518 O O . THR A 1 200 ? 19.780 -6.420 -21.589 1.00 98.31 200 THR A O 1
ATOM 1521 N N . ALA A 1 201 ? 18.128 -5.748 -20.218 1.00 98.38 201 ALA A N 1
ATOM 1522 C CA . ALA A 1 201 ? 17.056 -6.493 -20.857 1.00 98.38 201 ALA A CA 1
ATOM 1523 C C . ALA A 1 201 ? 15.772 -5.661 -20.942 1.00 98.38 201 ALA A C 1
ATOM 1525 O O . ALA A 1 201 ? 15.414 -4.969 -19.989 1.00 98.38 201 ALA A O 1
ATOM 1526 N N . ILE A 1 202 ? 15.097 -5.754 -22.086 1.00 98.44 202 ILE A N 1
ATOM 1527 C CA . ILE A 1 202 ? 13.807 -5.117 -22.362 1.00 98.44 202 ILE A CA 1
ATOM 1528 C C . ILE A 1 202 ? 12.858 -6.131 -23.016 1.00 98.44 202 ILE A C 1
ATOM 1530 O O . ILE A 1 202 ? 13.334 -6.984 -23.766 1.00 98.44 202 ILE A O 1
ATOM 1534 N N . PRO A 1 203 ? 11.539 -6.065 -22.787 1.00 98.56 203 PRO A N 1
ATOM 1535 C CA . PRO A 1 203 ? 10.847 -5.065 -21.978 1.00 98.56 203 PRO A CA 1
ATOM 1536 C C . PRO A 1 203 ? 11.189 -5.115 -20.480 1.00 98.56 203 PRO A C 1
ATOM 1538 O O . PRO A 1 203 ? 11.613 -6.154 -19.968 1.00 98.56 203 PRO A O 1
ATOM 1541 N N . THR A 1 204 ? 11.046 -3.984 -19.783 1.00 98.69 204 THR A N 1
ATOM 1542 C CA . THR A 1 204 ? 11.256 -3.871 -18.326 1.00 98.69 204 THR A CA 1
ATOM 1543 C C . THR A 1 204 ? 10.405 -2.755 -17.712 1.00 98.69 204 THR A C 1
ATOM 1545 O O . THR A 1 204 ? 9.848 -1.921 -18.427 1.00 98.69 204 THR A O 1
ATOM 1548 N N . VAL A 1 205 ? 10.329 -2.712 -16.383 1.00 98.81 205 VAL A N 1
ATOM 1549 C CA . VAL A 1 205 ? 9.670 -1.652 -15.617 1.00 98.81 205 VAL A CA 1
ATOM 1550 C C . VAL A 1 205 ? 10.629 -1.042 -14.592 1.00 98.81 205 VAL A C 1
ATOM 1552 O O . VAL A 1 205 ? 11.404 -1.740 -13.932 1.00 98.81 205 VAL A O 1
ATOM 1555 N N . VAL A 1 206 ? 10.553 0.280 -14.453 1.00 98.81 206 VAL A N 1
ATOM 1556 C CA . VAL A 1 206 ? 11.139 1.047 -13.351 1.00 98.81 206 VAL A CA 1
ATOM 1557 C C . VAL A 1 206 ? 9.997 1.642 -12.540 1.00 98.81 206 VAL A C 1
ATOM 1559 O O . VAL A 1 206 ? 9.168 2.368 -13.091 1.00 98.81 206 VAL A O 1
ATOM 1562 N N . VAL A 1 207 ? 9.948 1.364 -11.241 1.00 98.75 207 VAL A N 1
ATOM 1563 C CA . VAL A 1 207 ? 8.936 1.926 -10.338 1.00 98.75 207 VAL A CA 1
ATOM 1564 C C . VAL A 1 207 ? 9.581 2.811 -9.275 1.00 98.75 207 VAL A C 1
ATOM 1566 O O . VAL A 1 207 ? 10.700 2.569 -8.823 1.00 98.75 207 VAL A O 1
ATOM 1569 N N . SER A 1 208 ? 8.891 3.887 -8.904 1.00 98.75 208 SER A N 1
ATOM 1570 C CA . SER A 1 208 ? 9.380 4.882 -7.943 1.00 98.75 208 SER A CA 1
ATOM 1571 C C . SER A 1 208 ? 9.613 4.300 -6.545 1.00 98.75 208 SER A C 1
ATOM 1573 O O . SER A 1 208 ? 8.982 3.311 -6.174 1.00 98.75 208 SER A O 1
ATOM 1575 N N . ALA A 1 209 ? 10.412 4.990 -5.726 1.00 98.50 209 ALA A N 1
ATOM 1576 C CA . ALA A 1 209 ? 10.744 4.576 -4.359 1.00 98.50 209 ALA A CA 1
ATOM 1577 C C . ALA A 1 209 ? 9.542 4.312 -3.432 1.00 98.50 209 ALA A C 1
ATOM 1579 O O . ALA A 1 209 ? 9.641 3.483 -2.530 1.00 98.50 209 ALA A O 1
ATOM 1580 N N . GLU A 1 210 ? 8.388 4.937 -3.685 1.00 98.38 210 GLU A N 1
ATOM 1581 C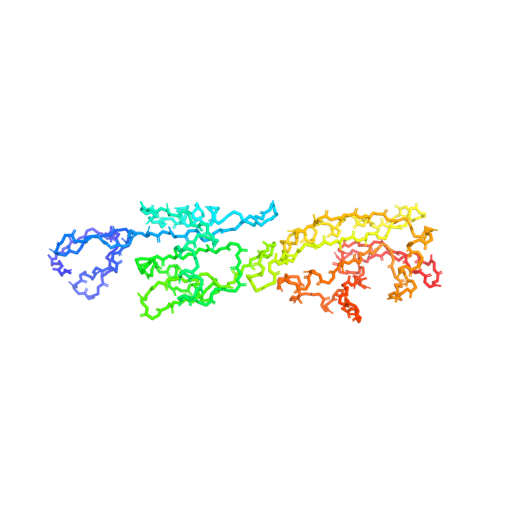 CA . GLU A 1 210 ? 7.145 4.679 -2.943 1.00 98.38 210 GLU A CA 1
ATOM 1582 C C . GLU A 1 210 ? 6.690 3.209 -2.999 1.00 98.38 210 GLU A C 1
ATOM 1584 O O . GLU A 1 210 ? 6.017 2.735 -2.085 1.00 98.38 210 GLU A O 1
ATOM 1589 N N . ALA A 1 211 ? 7.112 2.445 -4.015 1.00 98.44 211 ALA A N 1
ATOM 1590 C CA . ALA A 1 211 ? 6.819 1.016 -4.121 1.00 98.44 211 ALA A CA 1
ATOM 1591 C C . ALA A 1 211 ? 7.424 0.193 -2.967 1.00 98.44 211 ALA A C 1
ATOM 1593 O O . ALA A 1 211 ? 6.905 -0.868 -2.627 1.00 98.44 211 ALA A O 1
ATOM 1594 N N . GLN A 1 212 ? 8.461 0.704 -2.292 1.00 98.19 212 GLN A N 1
ATOM 1595 C CA . GLN A 1 212 ? 9.055 0.046 -1.123 1.00 98.19 212 GLN A CA 1
ATOM 1596 C C . GLN A 1 212 ? 8.113 -0.037 0.081 1.00 98.19 212 GLN A C 1
ATOM 1598 O O . GLN A 1 212 ? 8.367 -0.791 1.017 1.00 98.19 212 GLN A O 1
ATOM 1603 N N . LYS A 1 213 ? 7.027 0.740 0.083 1.00 97.81 213 LYS A N 1
ATOM 1604 C CA . LYS A 1 213 ? 6.021 0.729 1.151 1.00 97.81 213 LYS A CA 1
ATOM 1605 C C . LYS A 1 213 ? 5.077 -0.471 1.064 1.00 97.81 213 LYS A C 1
ATOM 1607 O O . LYS A 1 213 ? 4.316 -0.709 1.995 1.00 97.81 213 LYS A O 1
ATOM 1612 N N . TYR A 1 214 ? 5.146 -1.238 -0.022 1.00 97.81 214 TYR A N 1
ATOM 1613 C CA . TYR A 1 214 ? 4.329 -2.423 -0.247 1.00 97.81 214 TYR A CA 1
ATOM 1614 C C . TYR A 1 214 ? 5.105 -3.673 0.174 1.00 97.81 214 TYR A C 1
ATOM 1616 O O . TYR A 1 214 ? 5.859 -4.247 -0.611 1.00 97.81 214 TYR A O 1
ATOM 1624 N N . GLU A 1 215 ? 4.913 -4.105 1.424 1.00 96.25 215 GLU A N 1
ATOM 1625 C CA . GLU A 1 215 ? 5.639 -5.241 2.017 1.00 96.25 215 GLU A CA 1
ATOM 1626 C C . GLU A 1 215 ? 5.538 -6.519 1.169 1.00 96.25 215 GLU A C 1
ATOM 1628 O O . GLU A 1 215 ? 6.530 -7.224 0.994 1.00 96.25 215 GLU A O 1
ATOM 1633 N N . GLY A 1 216 ? 4.362 -6.789 0.588 1.00 95.88 216 GLY A N 1
ATOM 1634 C CA . GLY A 1 216 ? 4.146 -7.950 -0.277 1.00 95.88 216 GLY A CA 1
ATOM 1635 C C . GLY A 1 216 ? 5.021 -7.941 -1.534 1.00 95.88 216 GLY A C 1
ATOM 1636 O O . GLY A 1 216 ? 5.581 -8.975 -1.887 1.00 95.88 216 GLY A O 1
ATOM 1637 N N . LEU A 1 217 ? 5.187 -6.775 -2.171 1.00 98.00 217 LEU A N 1
ATOM 1638 C CA . LEU A 1 217 ? 6.085 -6.611 -3.318 1.00 98.00 217 LEU A CA 1
ATOM 1639 C C . LEU A 1 217 ? 7.544 -6.776 -2.884 1.00 98.00 217 LEU A C 1
ATOM 1641 O O . LEU A 1 217 ? 8.312 -7.506 -3.509 1.00 98.00 217 LEU A O 1
ATOM 1645 N N . MET A 1 218 ? 7.924 -6.117 -1.789 1.00 98.12 218 MET A N 1
ATOM 1646 C CA . MET A 1 218 ? 9.296 -6.155 -1.284 1.00 98.12 218 MET A CA 1
ATOM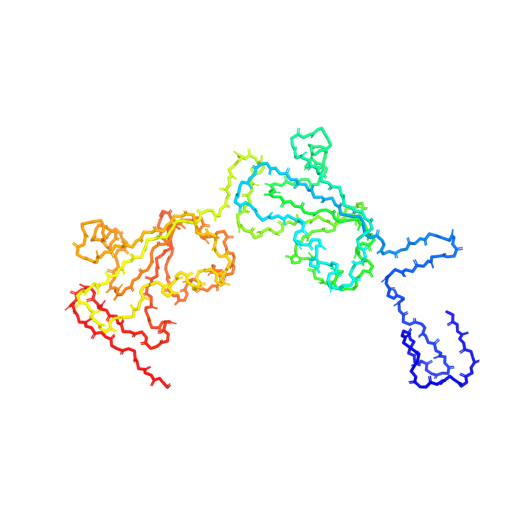 1647 C C . MET A 1 218 ? 9.730 -7.550 -0.839 1.00 98.12 218 MET A C 1
ATOM 1649 O O . MET A 1 218 ? 10.908 -7.871 -0.954 1.00 98.12 218 MET A O 1
ATOM 1653 N N . GLY A 1 219 ? 8.795 -8.394 -0.398 1.00 97.62 219 GLY A N 1
ATOM 1654 C CA . GLY A 1 219 ? 9.068 -9.785 -0.037 1.00 97.62 219 GLY A CA 1
ATOM 1655 C C . GLY A 1 219 ? 9.523 -10.674 -1.200 1.00 97.62 219 GLY A C 1
ATOM 1656 O O . GLY A 1 219 ? 10.027 -11.766 -0.950 1.00 97.62 219 GLY A O 1
ATOM 1657 N N . VAL A 1 220 ? 9.355 -10.232 -2.452 1.00 97.75 220 VAL A N 1
ATOM 1658 C CA . VAL A 1 220 ? 9.777 -10.983 -3.648 1.00 97.75 220 VAL A CA 1
ATOM 1659 C C . VAL A 1 220 ? 10.714 -10.204 -4.571 1.00 97.75 220 VAL A C 1
ATOM 1661 O O . VAL A 1 220 ? 11.220 -10.765 -5.540 1.00 97.75 220 VAL A O 1
ATOM 1664 N N . TRP A 1 221 ? 10.926 -8.908 -4.325 1.00 98.25 221 TRP A N 1
ATOM 1665 C CA . TRP A 1 221 ? 11.590 -8.032 -5.293 1.00 98.25 221 TRP A CA 1
ATOM 1666 C C . TRP A 1 221 ? 13.052 -8.406 -5.554 1.00 98.25 221 TRP A C 1
ATOM 1668 O O . TRP A 1 221 ? 13.519 -8.314 -6.686 1.00 98.25 221 TRP A O 1
ATOM 1678 N N . ASP A 1 222 ? 13.766 -8.866 -4.530 1.00 97.88 222 ASP A N 1
ATOM 1679 C CA . ASP A 1 222 ? 15.172 -9.280 -4.614 1.00 97.88 222 ASP A CA 1
ATOM 1680 C C . ASP A 1 222 ? 15.409 -10.483 -5.542 1.00 97.88 222 ASP A C 1
ATOM 1682 O O . ASP A 1 222 ? 16.525 -10.683 -6.021 1.00 97.88 222 ASP A O 1
ATOM 1686 N N . GLN A 1 223 ? 14.361 -11.257 -5.830 1.00 97.81 223 GLN A N 1
ATOM 1687 C CA . GLN A 1 223 ? 14.408 -12.388 -6.755 1.00 97.81 223 GLN A CA 1
ATOM 1688 C C . GLN A 1 223 ? 14.322 -11.953 -8.219 1.00 97.81 223 GLN A C 1
ATOM 1690 O O . GLN A 1 223 ? 14.796 -12.673 -9.091 1.00 97.81 223 GLN A O 1
ATOM 1695 N N . VAL A 1 224 ? 13.708 -10.800 -8.500 1.00 97.88 224 VAL A N 1
ATOM 1696 C CA . VAL A 1 224 ? 13.354 -10.384 -9.870 1.00 97.88 224 VAL A CA 1
ATOM 1697 C C . VAL A 1 224 ? 13.957 -9.044 -10.282 1.00 97.88 224 VAL A C 1
ATOM 1699 O O . VAL A 1 224 ? 13.931 -8.678 -11.460 1.00 97.88 224 VAL A O 1
ATOM 1702 N N . GLY A 1 225 ? 14.492 -8.285 -9.331 1.00 98.31 225 GLY A N 1
ATOM 1703 C CA . GLY A 1 225 ? 14.889 -6.902 -9.528 1.00 98.31 225 GLY A CA 1
ATOM 1704 C C . GLY A 1 225 ? 15.942 -6.415 -8.539 1.00 98.31 225 GLY A C 1
ATOM 1705 O O . GLY A 1 225 ? 16.539 -7.171 -7.777 1.00 98.31 225 GLY A O 1
ATOM 1706 N N . SER A 1 226 ? 16.189 -5.110 -8.576 1.00 98.69 226 SER A N 1
ATOM 1707 C CA . SER A 1 226 ? 17.086 -4.408 -7.657 1.00 98.69 226 SER A CA 1
ATOM 1708 C C . SER A 1 226 ? 16.430 -3.148 -7.102 1.00 98.69 226 SER A C 1
ATOM 1710 O O . SER A 1 226 ? 15.495 -2.609 -7.701 1.00 98.69 226 SER A O 1
ATOM 1712 N N . VAL A 1 227 ? 16.922 -2.692 -5.949 1.00 98.69 227 VAL A N 1
ATOM 1713 C CA . VAL A 1 227 ? 16.622 -1.368 -5.391 1.00 98.69 227 VAL A CA 1
ATOM 1714 C C . VAL A 1 227 ? 17.828 -0.472 -5.643 1.00 98.69 227 VAL A C 1
ATOM 1716 O O . VAL A 1 227 ? 18.951 -0.800 -5.261 1.00 98.69 227 VAL A O 1
ATOM 1719 N N . GLU A 1 228 ? 17.597 0.646 -6.311 1.00 98.62 228 GLU A N 1
ATOM 1720 C CA . GLU A 1 228 ? 18.625 1.590 -6.732 1.00 98.62 228 GLU A CA 1
ATOM 1721 C C . GLU A 1 228 ? 18.957 2.595 -5.621 1.00 98.62 228 GLU A C 1
ATOM 1723 O O . GLU A 1 228 ? 18.237 2.728 -4.632 1.00 98.62 228 GLU A O 1
ATOM 1728 N N . ALA A 1 229 ? 20.046 3.351 -5.788 1.00 98.19 229 ALA A N 1
ATOM 1729 C CA . ALA A 1 229 ? 20.500 4.318 -4.783 1.00 98.19 229 ALA A CA 1
ATOM 1730 C C . ALA A 1 229 ? 19.482 5.440 -4.492 1.00 98.19 229 ALA A C 1
ATOM 1732 O O . ALA A 1 229 ? 19.485 6.002 -3.400 1.00 98.19 229 ALA A O 1
ATOM 1733 N N . ASP A 1 230 ? 18.616 5.765 -5.457 1.00 98.12 230 ASP A N 1
ATOM 1734 C CA . ASP A 1 230 ? 17.515 6.723 -5.287 1.00 98.12 230 ASP A CA 1
ATOM 1735 C C . ASP A 1 230 ? 16.225 6.075 -4.750 1.00 98.12 230 ASP A C 1
ATOM 1737 O O . ASP A 1 230 ? 15.187 6.727 -4.661 1.00 98.12 230 ASP A O 1
ATOM 1741 N N . GLY A 1 231 ? 16.288 4.792 -4.393 1.00 98.56 231 GLY A N 1
ATOM 1742 C CA . GLY A 1 231 ? 15.169 3.994 -3.917 1.00 98.56 231 GLY A CA 1
ATOM 1743 C C . GLY A 1 231 ? 14.277 3.435 -5.024 1.00 98.56 231 GLY A C 1
ATOM 1744 O O . GLY A 1 231 ? 13.357 2.684 -4.710 1.00 98.56 231 GLY A O 1
ATOM 1745 N N . SER A 1 232 ? 14.511 3.755 -6.297 1.00 98.75 232 SER A N 1
ATOM 1746 C CA . SER A 1 232 ? 13.713 3.181 -7.386 1.00 98.75 232 SER A CA 1
ATOM 1747 C C . SER A 1 232 ? 13.904 1.671 -7.461 1.00 98.75 232 SER A C 1
ATOM 1749 O O . SER A 1 232 ? 14.975 1.143 -7.171 1.00 98.75 232 SER A O 1
ATOM 1751 N N . LEU A 1 233 ? 12.857 0.976 -7.870 1.00 98.81 233 LEU A N 1
ATOM 1752 C CA . LEU A 1 233 ? 12.842 -0.464 -8.062 1.00 98.81 233 LEU A CA 1
ATOM 1753 C C . LEU A 1 233 ? 12.951 -0.736 -9.563 1.00 98.81 233 LEU A C 1
ATOM 1755 O O . LEU A 1 233 ? 12.130 -0.252 -10.343 1.00 98.81 233 LEU A O 1
ATOM 1759 N N . VAL A 1 234 ? 13.964 -1.497 -9.975 1.00 98.81 234 VAL A N 1
ATOM 1760 C CA . VAL A 1 234 ? 14.201 -1.831 -11.388 1.00 98.81 234 VAL A CA 1
ATOM 1761 C C . VAL A 1 234 ? 14.086 -3.333 -11.580 1.00 98.81 234 VAL A C 1
ATOM 1763 O O . VAL A 1 234 ? 14.793 -4.097 -10.925 1.00 98.81 234 VAL A O 1
ATOM 1766 N N . PHE A 1 235 ? 13.201 -3.761 -12.475 1.00 98.75 235 PHE A N 1
ATOM 1767 C CA . PHE A 1 235 ? 13.065 -5.169 -12.831 1.00 98.75 235 PHE A CA 1
ATOM 1768 C C . PHE A 1 235 ? 14.263 -5.624 -13.682 1.00 98.75 235 PHE A C 1
ATOM 1770 O O . PHE A 1 235 ? 14.669 -4.948 -14.634 1.00 98.75 235 PHE A O 1
ATOM 1777 N N . ARG A 1 236 ? 14.870 -6.757 -13.314 1.00 98.31 236 ARG A N 1
ATOM 1778 C CA . ARG A 1 236 ? 16.146 -7.242 -13.872 1.00 98.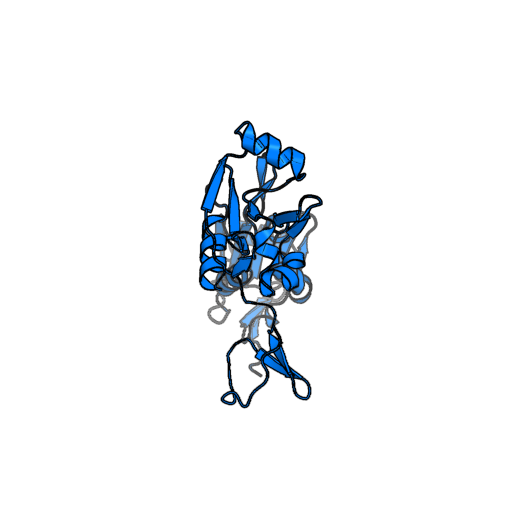31 236 ARG A CA 1
ATOM 1779 C C . ARG A 1 236 ? 16.054 -8.608 -14.526 1.00 98.31 236 ARG A C 1
ATOM 1781 O O . ARG A 1 236 ? 16.899 -8.899 -15.371 1.00 98.31 236 ARG A O 1
ATOM 1788 N N . ASP A 1 237 ? 15.070 -9.418 -14.152 1.00 97.38 237 ASP A N 1
ATOM 1789 C CA . ASP A 1 237 ? 14.977 -10.808 -14.589 1.00 97.38 237 ASP A CA 1
ATOM 1790 C C . ASP A 1 237 ? 13.700 -11.098 -15.394 1.00 97.38 237 ASP A C 1
ATOM 1792 O O . ASP A 1 237 ? 12.714 -11.587 -14.841 1.00 97.38 237 ASP A O 1
ATOM 1796 N N . PRO A 1 238 ? 13.712 -10.875 -16.723 1.00 96.50 238 PRO A N 1
ATOM 1797 C CA . PRO A 1 238 ? 12.603 -11.244 -17.599 1.00 96.50 238 PRO A CA 1
ATOM 1798 C C . PRO A 1 238 ? 12.201 -12.715 -17.525 1.00 96.50 238 PRO A C 1
ATOM 1800 O O . PRO A 1 238 ? 11.068 -13.033 -17.871 1.00 96.50 238 PRO A O 1
ATOM 1803 N N . THR A 1 239 ? 13.082 -13.617 -17.078 1.00 95.44 239 THR A N 1
ATOM 1804 C CA . THR A 1 239 ? 12.763 -15.050 -17.001 1.00 95.44 239 THR A CA 1
ATOM 1805 C C . THR A 1 239 ? 11.758 -15.375 -15.896 1.00 95.44 239 THR A C 1
ATOM 1807 O O . THR A 1 239 ? 11.091 -16.407 -15.966 1.00 95.44 239 THR A O 1
ATOM 1810 N N . ALA A 1 240 ? 11.564 -14.460 -14.939 1.00 95.88 240 ALA A N 1
ATOM 1811 C CA . ALA A 1 240 ? 10.504 -14.539 -13.937 1.00 95.88 240 ALA A CA 1
ATOM 1812 C C . ALA A 1 240 ? 9.091 -14.430 -14.545 1.00 95.88 240 ALA A C 1
ATOM 1814 O O . ALA A 1 240 ? 8.108 -14.827 -13.917 1.00 95.88 240 ALA A O 1
ATOM 1815 N N . ILE A 1 241 ? 8.972 -13.909 -15.770 1.00 95.88 241 ILE A N 1
ATOM 1816 C CA . ILE A 1 241 ? 7.719 -13.872 -16.520 1.00 95.88 241 ILE A CA 1
ATOM 1817 C C . ILE A 1 241 ? 7.632 -15.139 -17.377 1.00 95.88 241 ILE A C 1
ATOM 1819 O O . ILE A 1 241 ? 8.438 -15.372 -18.280 1.00 95.88 241 ILE A O 1
ATOM 1823 N N . GLN A 1 242 ? 6.633 -15.976 -17.095 1.00 93.94 242 GLN A N 1
ATOM 1824 C CA . GLN A 1 242 ? 6.460 -17.252 -17.784 1.00 93.94 242 GLN A CA 1
ATOM 1825 C C . GLN A 1 242 ? 6.336 -17.057 -19.302 1.00 93.94 242 GLN A C 1
ATOM 1827 O O . GLN A 1 242 ? 5.447 -16.355 -19.779 1.00 93.94 242 GLN A O 1
ATOM 1832 N N . GLY A 1 243 ? 7.214 -17.721 -20.059 1.00 94.31 243 GLY A N 1
ATOM 1833 C CA . GLY A 1 243 ? 7.222 -17.652 -21.523 1.00 94.31 243 GLY A CA 1
ATOM 1834 C C . GLY A 1 243 ? 7.721 -16.320 -22.088 1.00 94.31 243 GLY A C 1
ATOM 1835 O O . GLY A 1 243 ? 7.519 -16.061 -23.272 1.00 94.31 243 GLY A O 1
ATOM 1836 N N . ALA A 1 244 ? 8.361 -15.474 -21.277 1.00 96.31 244 ALA A N 1
ATOM 1837 C CA . ALA A 1 244 ? 8.845 -14.186 -21.742 1.00 96.31 244 ALA A CA 1
ATOM 1838 C C . ALA A 1 244 ? 9.863 -14.315 -22.872 1.00 96.31 244 ALA A C 1
ATOM 1840 O O . ALA A 1 244 ? 10.852 -15.046 -22.789 1.00 96.31 244 ALA A O 1
ATOM 1841 N N . VAL A 1 245 ? 9.635 -13.523 -23.911 1.00 97.88 245 VAL A N 1
ATOM 1842 C CA . VAL A 1 245 ? 10.610 -13.227 -24.951 1.00 97.88 245 VAL A CA 1
ATOM 1843 C C . VAL A 1 245 ? 11.087 -11.800 -24.724 1.00 97.88 245 VAL A C 1
ATOM 1845 O O . VAL A 1 245 ? 10.275 -10.897 -24.538 1.00 97.88 245 VAL A O 1
ATOM 1848 N N . TYR A 1 246 ? 12.393 -11.580 -24.704 1.00 97.69 246 TYR A N 1
ATOM 1849 C CA . TYR A 1 246 ? 12.970 -10.276 -24.388 1.00 97.69 246 TYR A CA 1
ATOM 1850 C C . TYR A 1 246 ? 14.234 -10.033 -25.209 1.00 97.69 246 TYR A C 1
ATOM 1852 O O . TYR A 1 246 ? 14.907 -10.971 -25.631 1.00 97.69 246 TYR A O 1
ATOM 1860 N N . ARG A 1 247 ? 14.591 -8.771 -25.435 1.00 97.94 247 ARG A N 1
ATOM 1861 C CA . ARG A 1 247 ? 15.849 -8.387 -26.074 1.00 97.94 247 ARG A CA 1
ATOM 1862 C C . ARG A 1 247 ? 16.896 -8.040 -25.025 1.00 97.94 247 ARG A C 1
ATOM 1864 O O . ARG A 1 247 ? 16.648 -7.255 -24.112 1.00 97.94 247 ARG A O 1
ATOM 1871 N N . ASN A 1 248 ? 18.101 -8.569 -25.197 1.00 97.75 248 ASN A N 1
ATOM 1872 C CA . ASN A 1 248 ? 19.280 -8.101 -24.481 1.00 97.75 248 ASN A CA 1
ATOM 1873 C C . ASN A 1 248 ? 19.797 -6.800 -25.122 1.00 97.75 248 ASN A C 1
ATOM 1875 O O . ASN A 1 248 ? 20.158 -6.770 -26.298 1.00 97.75 248 ASN A O 1
ATOM 1879 N N . VAL A 1 249 ? 19.845 -5.721 -24.343 1.00 96.25 249 VAL A N 1
ATOM 1880 C CA . VAL A 1 249 ? 20.197 -4.368 -24.811 1.00 96.25 249 VAL A CA 1
ATOM 1881 C C . VAL A 1 249 ? 21.679 -4.257 -25.193 1.00 96.25 249 VAL A C 1
ATOM 1883 O O . VAL A 1 249 ? 22.038 -3.445 -26.040 1.00 96.25 249 VAL A O 1
ATOM 1886 N N . ILE A 1 250 ? 22.551 -5.091 -24.617 1.00 94.56 250 ILE A N 1
ATOM 1887 C CA . ILE A 1 250 ? 24.004 -5.029 -24.840 1.00 94.56 250 ILE A CA 1
ATOM 1888 C C . ILE A 1 250 ? 24.372 -5.554 -26.230 1.00 94.56 250 ILE A C 1
ATOM 1890 O O . ILE A 1 250 ? 25.214 -4.970 -26.910 1.00 94.56 250 ILE A O 1
ATOM 1894 N N . ASN A 1 251 ? 23.776 -6.672 -26.649 1.00 96.19 251 ASN A N 1
ATOM 1895 C CA . ASN A 1 251 ? 24.119 -7.341 -27.909 1.00 96.19 251 ASN A CA 1
ATOM 1896 C C . ASN A 1 251 ? 22.988 -7.321 -28.953 1.00 96.19 251 ASN A C 1
ATOM 1898 O O . ASN A 1 251 ? 23.188 -7.792 -30.071 1.00 96.19 251 ASN A O 1
ATOM 1902 N N . GLY A 1 252 ? 21.813 -6.791 -28.604 1.00 95.50 252 GLY A N 1
ATOM 1903 C CA . GLY A 1 252 ? 20.647 -6.680 -29.481 1.00 95.50 252 GLY A CA 1
ATOM 1904 C C . GLY A 1 252 ? 19.915 -7.996 -29.761 1.00 95.50 252 GLY A C 1
ATOM 1905 O O . GLY A 1 252 ? 18.974 -7.993 -30.560 1.00 95.50 252 GLY A O 1
ATOM 1906 N N . VAL A 1 253 ? 20.327 -9.104 -29.134 1.00 97.12 253 VAL A N 1
ATOM 1907 C CA . VAL A 1 253 ? 19.784 -10.448 -29.373 1.00 97.12 253 VAL A CA 1
ATOM 1908 C C . VAL A 1 253 ? 18.446 -10.614 -28.662 1.00 97.12 253 VAL A C 1
ATOM 1910 O O . VAL A 1 253 ? 18.326 -10.316 -27.473 1.00 97.12 253 VAL A O 1
ATOM 1913 N N . VAL A 1 254 ? 17.454 -11.129 -29.389 1.00 97.25 254 VAL A N 1
ATOM 1914 C CA . VAL A 1 254 ? 16.168 -11.564 -28.833 1.00 97.25 254 VAL A CA 1
ATOM 1915 C C . VAL A 1 254 ? 16.328 -12.970 -28.253 1.00 97.25 254 VAL A C 1
ATOM 1917 O O . VAL A 1 254 ? 16.848 -13.868 -28.915 1.00 97.25 254 VAL A O 1
ATOM 1920 N N . ILE A 1 255 ? 15.908 -13.144 -27.006 1.00 96.88 255 ILE A N 1
ATOM 1921 C CA . ILE A 1 255 ? 15.994 -14.372 -26.220 1.00 96.88 255 ILE A CA 1
ATOM 1922 C C . ILE A 1 255 ? 14.568 -14.831 -25.934 1.00 96.88 255 ILE A C 1
ATOM 1924 O O . ILE A 1 255 ? 13.773 -14.077 -25.376 1.00 96.88 255 ILE A O 1
ATOM 1928 N N . SER A 1 256 ? 14.249 -16.069 -26.300 1.00 92.75 256 SER A N 1
ATOM 1929 C CA . SER A 1 256 ? 12.956 -16.685 -26.004 1.00 92.75 256 SER A CA 1
ATOM 1930 C C . SER A 1 256 ? 13.060 -17.559 -24.758 1.00 92.75 256 SER A C 1
ATOM 1932 O O . SER A 1 256 ? 13.952 -18.405 -24.667 1.00 92.75 256 SER A O 1
ATOM 1934 N N . GLY A 1 257 ? 12.145 -17.372 -23.806 1.00 81.50 257 GLY A N 1
ATOM 1935 C CA . GLY A 1 257 ? 12.007 -18.246 -22.649 1.00 81.50 257 GLY A CA 1
ATOM 1936 C C . GLY A 1 257 ? 11.685 -19.678 -23.077 1.00 81.50 257 GLY A C 1
ATOM 1937 O O . GLY A 1 257 ? 10.870 -19.907 -23.972 1.00 81.50 257 GLY A O 1
ATOM 1938 N N . VAL A 1 258 ? 12.332 -20.656 -22.444 1.00 68.19 258 VAL A N 1
ATOM 1939 C CA . VAL A 1 258 ? 12.005 -22.069 -22.659 1.00 68.19 258 VAL A CA 1
ATOM 1940 C C . VAL A 1 258 ? 10.662 -22.331 -21.984 1.00 68.19 258 VAL A C 1
ATOM 1942 O O . VAL A 1 258 ? 10.545 -22.194 -20.769 1.00 68.19 258 VAL A O 1
ATOM 1945 N N . THR A 1 259 ? 9.638 -22.694 -22.756 1.00 57.34 259 THR A N 1
ATOM 1946 C CA . THR A 1 259 ? 8.393 -23.229 -22.197 1.00 57.34 259 THR A CA 1
ATOM 1947 C C . THR A 1 259 ? 8.713 -24.582 -21.565 1.00 57.34 259 THR A C 1
ATOM 1949 O O . THR A 1 259 ? 8.996 -25.534 -22.297 1.00 57.34 259 THR A O 1
ATOM 1952 N N . SER A 1 260 ? 8.745 -24.654 -20.234 1.00 53.19 260 SER A N 1
ATOM 1953 C CA . SER A 1 260 ? 8.845 -25.924 -19.504 1.00 53.19 260 SER A CA 1
ATOM 1954 C C . SER A 1 260 ? 7.548 -26.714 -19.572 1.00 53.19 260 SER A C 1
ATOM 1956 O O . SER A 1 260 ? 6.491 -26.049 -19.454 1.00 53.19 260 SER A O 1
#

Radius of gyration: 25.91 Å; chains: 1; bounding box: 54×56×67 Å

Foldseek 3Di:
DWDQDDDPPDDDQWDDDPRTIDGHQDAPFDADPVGDTFQQKEKEWAAEDDPQFDDVVVVVVVCVVVVRHHNYYHYHYCPDPVNVVVCVVVVAFKDGWMKMDLSNCSHPVCVVCLVVQADQDPNNITIGDDGDDQIAGPVVRDGFQAKEKEWEAAPVDPQFDDSCVVVVVCVVLVRHYPHYHYHYCPDPVNVVVCVVQVAFKPRWMKMALSSVSRVSCVVCQVVFWDQDPNNITIGHHQLVPAQGWMAGPVPRDIDTHDRD